Protein 1KGS (pdb70)

CATH classification: 3.40.50.2300 (+1 more: 1.10.10.10)

Foldseek 3Di:
DAEEEEEAQPVVVQVVLQVVVVVVHHYDYHNAVVVCCLLPDDHQEYEAECGPPAGPVRSVVVVVNVNPRAYEEYQDAQVVCVVVPDHDGPYYDHPPDDSVVVVLQSVLSNLQPDPDDPQWQDAAQKIARNVVLWIDHPSDTQDADNVLSVVVVVQSCAPDFDFLVNVVVVDPVSVVCVVVSLVVNQCRPPVPHPDGQWDDDPPGGIHGHRD

B-factor: mean 17.73, std 8.49, range [5.09, 77.31]

Radius of gyration: 20.73 Å; Cα contacts (8 Å, |Δi|>4): 337; chains: 1; bounding box: 31×47×62 Å

Nearest PDB structures (foldseek):
  1kgs-assembly1_A  TM=1.003E+00  e=5.728E-41  Thermotoga maritima
  8jo2-assembly1_H  TM=5.287E-01  e=1.115E-15  Klebsiella pneumoniae JM45
  1p2f-assembly1_A  TM=4.903E-01  e=5.573E-16  Thermotoga maritima
  2gwr-assembly1_A  TM=4.631E-01  e=9.227E-16  Mycobacterium tuberculosis
  4kfc-assembly1_B  TM=4.910E-01  e=1.222E-14  Escherichia coli K-12

Sequence (211 aa):
NVRVLVVEDERDLADLITEALKKEFTVDVCYDGEEGYALNEPFDVVILDILPVHDGWEILKSRESGVNTPVLLTALSDVEYRVKGLNGADDYLPKPFDLRELIARVRALIRRKSESKSTKLVCGDLILDTATKKAYRGSKEIDLTKKEYQILEYLVNKNRVVTKEELQEHLWVFSDVLRSHIKNLRKKVDKGFKKKIIHTVRGIGYVARDE

Secondary structure (DSSP, 8-state):
--EEEEE-SSHHHHHHHHHHHHH--EEEEESSTTT----SS--SEEEE----SS-HHHHHH--TTS----B--BSS-HHHHHHHT----S---BSS--HHHHHHHHHHHHHHH--S-SSEEEETTEEEETTTTEEEETTEEE---HHHHHHHHHH--TTS-EEHHHHHHH---HHHHHHHHHHHHHHHHHTT-SS--EEEETTTEEEE---

Structure (mmCIF, N/CA/C/O backbone):
data_1KGS
#
_entry.id   1KGS
#
_cell.length_a   34.570
_cell.length_b   71.267
_cell.length_c   54.605
_cell.angle_alpha   90.00
_cell.angle_beta   106.56
_cell.angle_gamma   90.00
#
_symmetry.space_group_name_H-M   'P 1 21 1'
#
loop_
_entity.id
_entity.type
_entity.pdbx_description
1 polymer 'DNA BINDING RESPONSE REGULATOR D'
2 non-polymer 'THIOCYANATE ION'
3 water water
#
loop_
_atom_site.group_PDB
_atom_site.id
_atom_site.type_symbol
_atom_site.label_atom_id
_atom_site.label_alt_id
_atom_site.label_comp_id
_atom_site.label_asym_id
_atom_site.label_entity_id
_atom_site.label_seq_id
_atom_site.pdbx_PDB_ins_code
_atom_site.Cartn_x
_atom_site.Cartn_y
_atom_site.Cartn_z
_atom_site.occupancy
_atom_site.B_iso_or_equiv
_atom_site.auth_seq_id
_atom_site.auth_comp_id
_atom_site.auth_asym_id
_atom_site.auth_atom_id
_atom_site.pdbx_PDB_model_num
ATOM 1 N N . ASN A 1 2 ? 27.941 46.537 46.281 1.00 23.15 2 ASN A N 1
ATOM 2 C CA . ASN A 1 2 ? 26.595 46.067 46.699 1.00 21.56 2 ASN A CA 1
ATOM 3 C C . ASN A 1 2 ? 26.551 44.555 46.772 1.00 21.11 2 ASN A C 1
ATOM 4 O O . ASN A 1 2 ? 27.356 43.879 46.100 1.00 23.97 2 ASN A O 1
ATOM 9 N N . VAL A 1 3 ? 25.651 44.023 47.603 1.00 17.99 3 VAL A N 1
ATOM 10 C CA . VAL A 1 3 ? 25.400 42.575 47.711 1.00 15.18 3 VAL A CA 1
ATOM 11 C C . VAL A 1 3 ? 24.929 41.936 46.412 1.00 12.50 3 VAL A C 1
ATOM 12 O O . VAL A 1 3 ? 23.899 42.305 45.842 1.00 13.31 3 VAL A O 1
ATOM 16 N N . ARG A 1 4 ? 25.718 40.975 45.954 1.00 10.07 4 ARG A N 1
ATOM 17 C CA . ARG A 1 4 ? 25.514 40.334 44.661 1.00 10.20 4 ARG A CA 1
ATOM 18 C C . ARG A 1 4 ? 25.062 38.913 44.810 1.00 8.97 4 ARG A C 1
ATOM 19 O O . ARG A 1 4 ? 25.667 38.135 45.557 1.00 9.42 4 ARG A O 1
ATOM 27 N N . VAL A 1 5 ? 24.053 38.557 44.029 1.00 7.45 5 VAL A N 1
ATOM 28 C CA . VAL A 1 5 ? 23.517 37.213 44.036 1.00 7.19 5 VAL A CA 1
ATOM 29 C C . VAL A 1 5 ? 23.551 36.645 42.639 1.00 7.73 5 VAL A C 1
ATOM 30 O O . VAL A 1 5 ? 23.259 37.344 41.670 1.00 8.65 5 VAL A O 1
ATOM 34 N N . LEU A 1 6 ? 23.927 35.379 42.524 1.00 6.78 6 LEU A N 1
ATOM 35 C CA . LEU A 1 6 ? 23.809 34.628 41.294 1.00 8.13 6 LEU A CA 1
ATOM 36 C C . LEU A 1 6 ? 22.646 33.663 41.419 1.00 7.87 6 LEU A C 1
ATOM 37 O O . LEU A 1 6 ? 22.544 32.970 42.403 1.00 8.26 6 LEU A O 1
ATOM 42 N N . VAL A 1 7 ? 21.743 33.650 40.442 1.00 8.18 7 VAL A N 1
ATOM 43 C CA . VAL A 1 7 ? 20.635 32.712 40.372 1.00 7.54 7 VAL A CA 1
ATOM 44 C C . VAL A 1 7 ? 20.844 31.825 39.158 1.00 7.75 7 VAL A C 1
ATOM 45 O O . VAL A 1 7 ? 20.995 32.321 38.067 1.00 8.34 7 VAL A O 1
ATOM 49 N N . VAL A 1 8 ? 20.898 30.514 39.362 1.00 8.01 8 VAL A N 1
ATOM 50 C CA . VAL A 1 8 ? 21.019 29.567 38.253 1.00 8.64 8 VAL A CA 1
ATOM 51 C C . VAL A 1 8 ? 19.829 28.642 38.324 1.00 10.12 8 VAL A C 1
ATOM 52 O O . VAL A 1 8 ? 19.710 27.829 39.231 1.00 9.14 8 VAL A O 1
ATOM 56 N N . GLU A 1 9 ? 18.927 28.805 37.364 1.00 9.92 9 GLU A N 1
ATOM 57 C CA . GLU A 1 9 ? 17.641 28.094 37.361 1.00 9.91 9 GLU A CA 1
ATOM 58 C C . GLU A 1 9 ? 17.127 28.035 35.919 1.00 11.37 9 GLU A C 1
ATOM 59 O O . GLU A 1 9 ? 17.000 29.076 35.282 1.00 10.96 9 GLU A O 1
ATOM 65 N N . ASP A 1 10 ? 16.804 26.824 35.435 1.00 12.75 10 ASP A N 1
ATOM 66 C CA . ASP A 1 10 ? 16.422 26.676 34.046 1.00 13.03 10 ASP A CA 1
ATOM 67 C C . ASP A 1 10 ? 14.957 26.897 33.773 1.00 12.87 10 ASP A C 1
ATOM 68 O O . ASP A 1 10 ? 14.616 27.112 32.605 1.00 14.18 10 ASP A O 1
ATOM 73 N N . GLU A 1 11 ? 14.114 26.850 34.796 1.00 13.30 11 GLU A N 1
ATOM 74 C CA . GLU A 1 11 ? 12.702 27.177 34.640 1.00 12.56 11 GLU A CA 1
ATOM 75 C C . GLU A 1 11 ? 12.692 28.713 34.640 1.00 12.61 11 GLU A C 1
ATOM 76 O O . GLU A 1 11 ? 12.748 29.322 35.699 1.00 11.58 11 GLU A O 1
ATOM 82 N N . ARG A 1 12 ? 12.629 29.316 33.463 1.00 11.70 12 ARG A N 1
ATOM 83 C CA . ARG A 1 12 ? 12.874 30.749 33.359 1.00 10.95 12 ARG A CA 1
ATOM 84 C C . ARG A 1 12 ? 11.891 31.629 34.090 1.00 10.93 12 ARG A C 1
ATOM 85 O O . ARG A 1 12 ? 12.270 32.676 34.632 1.00 10.04 12 ARG A O 1
ATOM 93 N N . ASP A 1 13 ? 10.633 31.257 34.138 1.00 11.23 13 ASP A N 1
ATOM 94 C CA . ASP A 1 13 ? 9.692 32.086 34.862 1.00 10.60 13 ASP A CA 1
ATOM 95 C C . ASP A 1 13 ? 10.015 32.111 36.387 1.00 10.13 13 ASP A C 1
ATOM 96 O O . ASP A 1 13 ? 9.827 33.117 37.053 1.00 11.56 13 ASP A O 1
ATOM 101 N N . LEU A 1 14 ? 10.480 30.987 36.905 1.00 9.87 14 LEU A N 1
ATOM 102 C CA . LEU A 1 14 ? 10.870 30.909 38.301 1.00 9.97 14 LEU A CA 1
ATOM 103 C C . LEU A 1 14 ? 12.198 31.631 38.515 1.00 9.12 14 LEU A C 1
ATOM 104 O O . LEU A 1 14 ? 12.333 32.382 39.479 1.00 9.23 14 LEU A O 1
ATOM 109 N N . ALA A 1 15 ? 13.139 31.438 37.609 1.00 9.81 15 ALA A N 1
ATOM 110 C CA . ALA A 1 15 ? 14.413 32.123 37.680 1.00 9.17 15 ALA A CA 1
ATOM 111 C C . ALA A 1 15 ? 14.191 33.628 37.740 1.00 9.24 15 ALA A C 1
ATOM 112 O O . ALA A 1 15 ? 14.804 34.360 38.522 1.00 8.70 15 ALA A O 1
ATOM 114 N N . ASP A 1 16 ? 13.313 34.111 36.859 1.00 8.70 16 ASP A N 1
ATOM 115 C CA . ASP A 1 16 ? 13.070 35.519 36.753 1.00 8.38 16 ASP A CA 1
ATOM 116 C C . ASP A 1 16 ? 12.258 36.058 37.942 1.00 8.60 16 ASP A C 1
ATOM 117 O O . ASP A 1 16 ? 12.424 37.210 38.360 1.00 9.21 16 ASP A O 1
ATOM 122 N N . LEU A 1 17 ? 11.345 35.236 38.477 1.00 8.33 17 LEU A N 1
ATOM 123 C CA . LEU A 1 17 ? 10.629 35.607 39.674 1.00 9.36 17 LEU A CA 1
ATOM 124 C C . LEU A 1 17 ? 11.617 35.844 40.827 1.00 8.64 17 LEU A C 1
ATOM 125 O O . LEU A 1 17 ? 11.598 36.871 41.491 1.00 9.61 17 LEU A O 1
ATOM 130 N N . ILE A 1 18 ? 12.509 34.878 41.043 1.00 9.38 18 ILE A N 1
ATOM 131 C CA . ILE A 1 18 ? 13.510 35.042 42.109 1.00 8.99 18 ILE A CA 1
ATOM 132 C C . ILE A 1 18 ? 14.388 36.263 41.876 1.00 8.68 18 ILE A C 1
ATOM 133 O O . ILE A 1 18 ? 14.635 37.070 42.769 1.00 8.77 18 ILE A O 1
ATOM 138 N N . THR A 1 19 ? 14.851 36.410 40.639 1.00 8.62 19 THR A N 1
ATOM 139 C CA . THR A 1 19 ? 15.746 37.490 40.293 1.00 9.13 19 THR A CA 1
ATOM 140 C C . THR A 1 19 ? 15.095 38.835 40.505 1.00 9.81 19 THR A C 1
ATOM 141 O O . THR A 1 19 ? 15.662 39.713 41.148 1.00 9.28 19 THR A O 1
ATOM 145 N N . GLU A 1 20 ? 13.877 39.008 39.983 1.00 9.89 20 GLU A N 1
ATOM 146 C CA . GLU A 1 20 ? 13.196 40.299 40.118 1.00 10.71 20 GLU A CA 1
ATOM 147 C C . GLU A 1 20 ? 12.761 40.579 41.542 1.00 10.04 20 GLU A C 1
ATOM 148 O O . GLU A 1 20 ? 12.833 41.733 41.972 1.00 11.16 20 GLU A O 1
ATOM 154 N N . ALA A 1 21 ? 12.380 39.548 42.290 1.00 9.79 21 ALA A N 1
ATOM 155 C CA . ALA A 1 21 ? 11.999 39.715 43.690 1.00 10.18 21 ALA A CA 1
ATOM 156 C C . ALA A 1 21 ? 13.220 40.230 44.470 1.00 10.30 21 ALA A C 1
ATOM 157 O O . ALA A 1 21 ? 13.110 41.142 45.287 1.00 11.79 21 ALA A O 1
ATOM 159 N N . LEU A 1 22 ? 14.401 39.661 44.202 1.00 9.78 22 LEU A N 1
ATOM 160 C CA . LEU A 1 22 ? 15.593 40.125 44.873 1.00 9.10 22 LEU A CA 1
ATOM 161 C C . LEU A 1 22 ? 15.988 41.548 44.436 1.00 10.06 22 LEU A C 1
ATOM 162 O O . LEU A 1 22 ? 16.389 42.374 45.251 1.00 9.34 22 LEU A O 1
ATOM 167 N N . LYS A 1 23 ? 15.882 41.847 43.140 1.00 9.74 23 LYS A N 1
ATOM 168 C CA . LYS A 1 23 ? 16.170 43.183 42.649 1.00 10.87 23 LYS A CA 1
ATOM 169 C C . LYS A 1 23 ? 15.278 44.235 43.308 1.00 11.45 23 LYS A C 1
ATOM 170 O O . LYS A 1 23 ? 15.751 45.369 43.569 1.00 12.00 23 LYS A O 1
ATOM 176 N N . LYS A 1 24 ? 14.041 43.850 43.624 1.00 11.87 24 LYS A N 1
ATOM 177 C CA . LYS A 1 24 ? 13.107 44.786 44.283 1.00 12.70 24 LYS A CA 1
ATOM 178 C C . LYS A 1 24 ? 13.574 45.170 45.682 1.00 12.62 24 LYS A C 1
ATOM 179 O O . LYS A 1 24 ? 13.231 46.252 46.183 1.00 15.31 24 LYS A O 1
ATOM 185 N N . GLU A 1 25 ? 14.359 44.287 46.294 1.00 12.72 25 GLU A N 1
ATOM 186 C CA . GLU A 1 25 ? 14.968 44.515 47.599 1.00 12.86 25 GLU A CA 1
ATOM 187 C C . GLU A 1 25 ? 16.386 45.131 47.491 1.00 11.21 25 GLU A C 1
ATOM 188 O O . GLU A 1 25 ? 17.085 45.226 48.490 1.00 10.97 25 GLU A O 1
ATOM 202 N N . PHE A 1 27 ? 19.079 44.083 45.887 1.00 9.12 27 PHE A N 1
ATOM 203 C CA . PHE A 1 27 ? 20.210 43.212 45.570 1.00 9.40 27 PHE A CA 1
ATOM 204 C C . PHE A 1 27 ? 20.644 43.425 44.105 1.00 9.41 27 PHE A C 1
ATOM 205 O O . PHE A 1 27 ? 19.805 43.710 43.237 1.00 9.98 27 PHE A O 1
ATOM 213 N N . THR A 1 28 ? 21.913 43.182 43.835 1.00 9.88 28 THR A N 1
ATOM 214 C CA . THR A 1 28 ? 22.410 43.179 42.482 1.00 9.86 28 THR A CA 1
ATOM 215 C C . THR A 1 28 ? 22.391 41.711 42.087 1.00 10.23 28 THR A C 1
ATOM 216 O O . THR A 1 28 ? 23.053 40.911 42.746 1.00 12.39 28 THR A O 1
ATOM 220 N N . VAL A 1 29 ? 21.709 41.359 41.017 1.00 9.35 29 VAL A N 1
ATOM 221 C CA . VAL A 1 29 ? 21.523 39.953 40.688 1.00 8.73 29 VAL A CA 1
ATOM 222 C C . VAL A 1 29 ? 21.894 39.639 39.249 1.00 9.83 29 VAL A C 1
ATOM 223 O O . VAL A 1 29 ? 21.554 40.387 38.330 1.00 11.10 29 VAL A O 1
ATOM 227 N N . ASP A 1 30 ? 22.585 38.517 39.047 1.00 8.94 30 ASP A N 1
ATOM 228 C CA . ASP A 1 30 ? 22.830 37.962 37.722 1.00 9.55 30 ASP A CA 1
ATOM 229 C C . ASP A 1 30 ? 22.068 36.650 37.660 1.00 9.89 30 ASP A C 1
ATOM 230 O O . ASP A 1 30 ? 22.099 35.870 38.608 1.00 9.13 30 ASP A O 1
ATOM 235 N N . VAL A 1 31 ? 21.390 36.398 36.534 1.00 10.28 31 VAL A N 1
ATOM 236 C CA . VAL A 1 31 ? 20.608 35.193 36.356 1.00 10.62 31 VAL A CA 1
ATOM 237 C C . VAL A 1 31 ? 21.126 34.400 35.157 1.00 10.61 31 VAL A C 1
ATOM 238 O O . VAL A 1 31 ? 21.510 34.966 34.129 1.00 11.40 31 VAL A O 1
ATOM 242 N N . CYS A 1 32 ? 21.177 33.085 35.341 1.00 10.81 32 CYS A N 1
ATOM 243 C CA . CYS A 1 32 ? 21.658 32.101 34.338 1.00 11.07 32 CYS A CA 1
ATOM 244 C C . CYS A 1 32 ? 20.558 31.046 34.257 1.00 10.74 32 CYS A C 1
ATOM 245 O O . CYS A 1 32 ? 19.965 30.668 35.259 1.00 9.73 32 CYS A O 1
ATOM 248 N N . TYR A 1 33 ? 20.315 30.547 33.043 1.00 12.31 33 TYR A N 1
ATOM 249 C CA . TYR A 1 33 ? 19.224 29.605 32.832 1.00 12.56 33 TYR A CA 1
ATOM 250 C C . TYR A 1 33 ? 19.714 28.190 32.505 1.00 13.67 33 TYR A C 1
ATOM 251 O O . TYR A 1 33 ? 18.922 27.321 32.147 1.00 13.57 33 TYR A O 1
ATOM 260 N N . ASP A 1 34 ? 21.016 27.961 32.59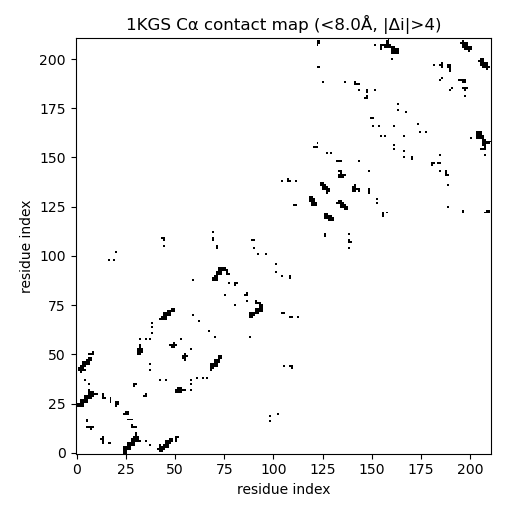8 1.00 13.22 34 ASP A N 1
ATOM 261 C CA . ASP A 1 34 ? 21.578 26.629 32.437 1.00 13.61 34 ASP A CA 1
ATOM 262 C C . ASP A 1 34 ? 22.863 26.519 33.240 1.00 13.52 34 ASP A C 1
ATOM 263 O O . ASP A 1 34 ? 23.404 27.525 33.695 1.00 12.95 34 ASP A O 1
ATOM 268 N N . GLY A 1 35 ? 23.325 25.282 33.429 1.00 13.46 35 GLY A N 1
ATOM 269 C CA . GLY A 1 35 ? 24.533 25.018 34.190 1.00 14.08 35 GLY A CA 1
ATOM 270 C C . GLY A 1 35 ? 25.843 25.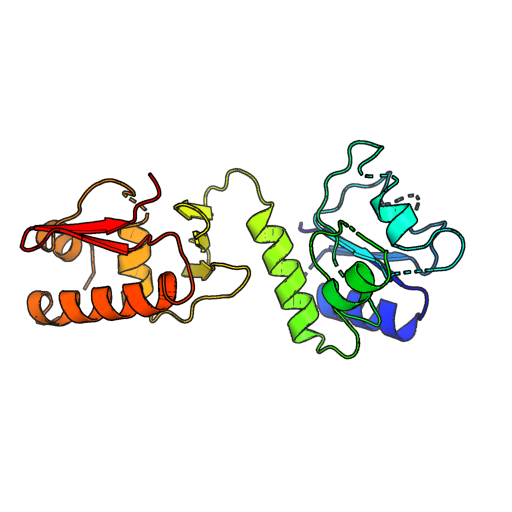302 33.504 1.00 13.87 35 GLY A C 1
ATOM 271 O O . GLY A 1 35 ? 26.880 25.311 34.149 1.00 13.78 35 GLY A O 1
ATOM 272 N N . GLU A 1 36 ? 25.822 25.538 32.199 1.00 14.67 36 GLU A N 1
ATOM 273 C CA . GLU A 1 36 ? 27.022 25.905 31.485 1.00 15.52 36 GLU A CA 1
ATOM 274 C C . GLU A 1 36 ? 27.389 27.349 31.855 1.00 14.69 36 GLU A C 1
ATOM 275 O O . GLU A 1 36 ? 28.473 27.611 32.355 1.00 14.57 36 GLU A O 1
ATOM 281 N N . GLU A 1 37 ? 26.473 28.290 31.603 1.00 14.17 37 GLU A N 1
ATOM 282 C CA . GLU A 1 37 ? 26.720 29.687 31.942 1.00 15.00 37 GLU A CA 1
ATOM 283 C C . GLU A 1 37 ? 26.770 29.758 33.483 1.00 12.89 37 GLU A C 1
ATOM 284 O O . GLU A 1 37 ? 27.550 30.521 34.035 1.00 12.26 37 GLU A O 1
ATOM 294 N N . GLY A 1 38 ? 25.966 28.949 34.174 1.00 12.87 38 GLY A N 1
ATOM 295 C CA . GLY A 1 38 ? 25.938 28.990 35.637 1.00 12.40 38 GLY A CA 1
ATOM 296 C C . GLY A 1 38 ? 27.272 28.620 36.233 1.00 12.27 38 GLY A C 1
ATOM 297 O O . GLY A 1 38 ? 27.794 29.270 37.147 1.00 12.10 38 GLY A O 1
ATOM 308 N N . TYR A 1 40 ? 30.172 28.795 34.708 1.00 11.19 40 TYR A N 1
ATOM 309 C CA . TYR A 1 40 ? 31.139 29.811 34.375 1.00 11.15 40 TYR A CA 1
ATOM 310 C C . TYR A 1 40 ? 31.033 30.982 35.397 1.00 10.86 40 TYR A C 1
ATOM 311 O O . TYR A 1 40 ? 32.020 31.426 35.931 1.00 11.37 40 TYR A O 1
ATOM 328 N N . ALA A 1 42 ? 29.654 31.073 38.388 1.00 10.68 42 ALA A N 1
ATOM 329 C CA . ALA A 1 42 ? 29.897 30.654 39.757 1.00 11.05 42 ALA A CA 1
ATOM 330 C C . ALA A 1 42 ? 31.386 30.529 40.036 1.00 11.44 42 ALA A C 1
ATOM 331 O O . ALA A 1 42 ? 31.826 30.753 41.158 1.00 11.44 42 ALA A O 1
ATOM 333 N N . LEU A 1 43 ? 32.162 30.149 39.030 1.00 12.48 43 LEU A N 1
ATOM 334 C CA . LEU A 1 43 ? 33.615 29.996 39.255 1.00 13.23 43 LEU A CA 1
ATOM 335 C C . LEU A 1 43 ? 34.412 31.241 39.020 1.00 13.39 43 LEU A C 1
ATOM 336 O O . LEU A 1 43 ? 35.451 31.455 39.613 1.00 14.36 43 LEU A O 1
ATOM 341 N N . ASN A 1 44 ? 33.907 32.118 38.159 1.00 12.24 44 ASN A N 1
ATOM 342 C CA . ASN A 1 44 ? 34.713 33.213 37.647 1.00 12.27 44 ASN A CA 1
ATOM 343 C C . ASN A 1 44 ? 34.353 34.633 38.038 1.00 11.88 44 ASN A C 1
ATOM 344 O O . ASN A 1 44 ? 35.139 35.532 37.834 1.00 11.98 44 ASN A O 1
ATOM 349 N N . GLU A 1 45 ? 33.159 34.856 38.586 1.00 10.96 45 GLU A N 1
ATOM 350 C CA . GLU A 1 45 ? 32.715 36.203 38.962 1.00 11.62 45 GLU A CA 1
ATOM 351 C C . GLU A 1 45 ? 32.329 36.222 40.427 1.00 12.00 45 GLU A C 1
ATOM 352 O O . GLU A 1 45 ? 31.717 35.266 40.881 1.00 11.72 45 GLU A O 1
ATOM 358 N N . PRO A 1 46 ? 32.734 37.238 41.191 1.00 11.00 46 PRO A N 1
ATOM 359 C CA . PRO A 1 46 ? 32.429 37.256 42.618 1.00 11.35 46 PRO A CA 1
ATOM 360 C C . PRO A 1 46 ? 30.979 37.542 42.939 1.00 10.04 46 PRO A C 1
ATOM 361 O O . PRO A 1 46 ? 30.342 38.423 42.384 1.00 11.51 46 PRO A O 1
ATOM 365 N N . PHE A 1 47 ? 30.472 36.712 43.853 1.00 9.27 47 PHE A N 1
ATOM 366 C CA . PHE A 1 47 ? 29.117 36.895 44.392 1.00 8.98 47 PHE A CA 1
ATOM 367 C C . PHE A 1 47 ? 29.183 36.801 45.901 1.00 9.01 47 PHE A C 1
ATOM 368 O O . PHE A 1 47 ? 30.141 36.255 46.451 1.00 10.05 47 PHE A O 1
ATOM 376 N N . ASP A 1 48 ? 28.128 37.288 46.552 1.00 8.81 48 ASP A N 1
ATOM 377 C CA . ASP A 1 48 ? 27.958 37.129 47.994 1.00 9.29 48 ASP A CA 1
ATOM 378 C C . ASP A 1 48 ? 27.158 35.898 48.375 1.00 8.89 48 ASP A C 1
ATOM 379 O O . ASP A 1 48 ? 27.354 35.315 49.438 1.00 8.85 48 ASP A O 1
ATOM 384 N N . VAL A 1 49 ? 26.257 35.476 47.487 1.00 7.33 49 VAL A N 1
ATOM 385 C CA . VAL A 1 49 ? 25.473 34.278 47.669 1.00 8.02 49 VAL A CA 1
ATOM 386 C C . VAL A 1 49 ? 25.142 33.749 46.276 1.00 7.71 49 VAL A C 1
ATOM 387 O O . VAL A 1 49 ? 24.926 34.495 45.336 1.00 7.10 49 VAL A O 1
ATOM 394 N N . VAL A 1 50 ? 25.090 32.430 46.156 1.00 7.40 50 VAL A N 1
ATOM 395 C CA . VAL A 1 50 ? 24.729 31.756 44.921 1.00 8.38 50 VAL A CA 1
ATOM 396 C C . VAL A 1 50 ? 23.524 30.862 45.193 1.00 7.42 50 VAL A C 1
ATOM 397 O O . VAL A 1 50 ? 23.521 30.102 46.159 1.00 8.86 50 VAL A O 1
ATOM 401 N N . ILE A 1 51 ? 22.498 30.951 44.353 1.00 6.93 51 ILE A N 1
ATOM 402 C CA . ILE A 1 51 ? 21.318 30.139 44.420 1.00 7.44 51 ILE A CA 1
ATOM 403 C C . ILE A 1 51 ? 21.293 29.235 43.209 1.00 7.11 51 ILE A C 1
ATOM 404 O O . ILE A 1 51 ? 21.348 29.689 42.075 1.00 8.22 51 ILE A O 1
ATOM 409 N N . LEU A 1 52 ? 21.259 27.918 43.489 1.00 7.46 52 LEU A N 1
ATOM 410 C CA . LEU A 1 52 ? 21.323 26.909 42.442 1.00 8.47 52 LEU A CA 1
ATOM 411 C C . LEU A 1 52 ? 20.152 25.965 42.560 1.00 9.33 52 LEU A C 1
ATOM 412 O O . LEU A 1 52 ? 19.792 25.593 43.645 1.00 9.81 52 LEU A O 1
ATOM 417 N N . ASP A 1 53 ? 19.577 25.564 41.438 1.00 10.80 53 ASP A N 1
ATOM 418 C CA . ASP A 1 53 ? 18.664 24.419 41.436 1.00 10.94 53 ASP A CA 1
ATOM 419 C C . ASP A 1 53 ? 19.473 23.130 41.428 1.00 10.80 53 ASP A C 1
ATOM 420 O O . ASP A 1 53 ? 20.475 23.018 40.724 1.00 10.75 53 ASP A O 1
ATOM 425 N N . ILE A 1 54 ? 19.038 22.140 42.215 1.00 10.56 54 ILE A N 1
ATOM 426 C CA . ILE A 1 54 ? 19.643 20.825 42.178 1.00 11.23 54 ILE A CA 1
ATOM 427 C C . ILE A 1 54 ? 19.660 20.239 40.762 1.00 11.95 54 ILE A C 1
ATOM 428 O O . ILE A 1 54 ? 20.644 19.605 40.369 1.00 13.63 54 ILE A O 1
ATOM 441 N N . LEU A 1 56 ? 19.830 21.078 36.792 1.00 13.32 56 LEU A N 1
ATOM 442 C CA . LEU A 1 56 ? 20.159 22.044 35.758 1.00 13.23 56 LEU A CA 1
ATOM 443 C C . LEU A 1 56 ? 20.765 21.298 34.590 1.00 14.45 56 LEU A C 1
ATOM 444 O O . LEU A 1 56 ? 21.431 20.300 34.788 1.00 15.02 56 LEU A O 1
ATOM 449 N N . PRO A 1 57 ? 20.567 21.821 33.386 1.00 14.73 57 PRO A N 1
ATOM 450 C CA . PRO A 1 57 ? 21.201 21.237 32.200 1.00 15.11 57 PRO A CA 1
ATOM 451 C C . PRO A 1 57 ? 22.695 21.494 32.205 1.00 15.64 57 PRO A C 1
ATOM 452 O O . PRO A 1 57 ? 23.152 22.535 32.760 1.00 14.41 57 PRO A O 1
ATOM 456 N N . VAL A 1 58 ? 23.431 20.568 31.591 1.00 16.25 58 VAL A N 1
ATOM 457 C CA . VAL A 1 58 ? 24.886 20.620 31.412 1.00 16.70 58 VAL A CA 1
ATOM 458 C C . VAL A 1 58 ? 25.654 20.300 32.701 1.00 16.58 58 VAL A C 1
ATOM 459 O O . VAL A 1 58 ? 26.446 19.342 32.767 1.00 17.79 58 VAL A O 1
ATOM 463 N N . HIS A 1 59 ? 25.464 21.129 33.731 1.00 14.97 59 HIS A N 1
ATOM 464 C CA . HIS A 1 59 ? 26.037 20.880 35.043 1.00 15.15 59 HIS A CA 1
ATOM 465 C C . HIS A 1 59 ? 24.957 21.120 36.087 1.00 14.76 59 HIS A C 1
ATOM 466 O O . HIS A 1 59 ? 24.410 22.226 36.176 1.00 13.51 59 HIS A O 1
ATOM 473 N N . ASP A 1 60 ? 24.665 20.103 36.878 1.00 13.65 60 ASP A N 1
ATOM 474 C CA . ASP A 1 60 ? 23.637 20.253 37.908 1.00 13.90 60 ASP A CA 1
ATOM 475 C C . ASP A 1 60 ? 24.165 21.060 39.092 1.00 12.76 60 ASP A C 1
ATOM 476 O O . ASP A 1 60 ? 25.342 21.428 39.199 1.00 12.52 60 ASP A O 1
ATOM 481 N N . GLY A 1 61 ? 23.252 21.407 39.975 1.00 11.43 61 GLY A N 1
ATOM 482 C CA . GLY A 1 61 ? 23.602 22.245 41.106 1.00 10.79 61 GLY A CA 1
ATOM 483 C C . GLY A 1 61 ? 24.696 21.673 41.966 1.00 10.38 61 GLY A C 1
ATOM 484 O O . GLY A 1 61 ? 25.569 22.402 42.404 1.00 11.26 61 GLY A O 1
ATOM 485 N N . TRP A 1 62 ? 24.646 20.388 42.261 1.00 11.29 62 TRP A N 1
ATOM 486 C CA . TRP A 1 62 ? 25.743 19.781 43.040 1.00 12.15 62 TRP A CA 1
ATOM 487 C C . TRP A 1 62 ? 27.060 19.848 42.326 1.00 12.93 62 TRP A C 1
ATOM 488 O O . TRP A 1 62 ? 28.103 20.074 42.965 1.00 13.23 62 TRP A O 1
ATOM 499 N N . GLU A 1 63 ? 27.071 19.649 41.020 1.00 12.15 63 GLU A N 1
ATOM 500 C CA . GLU A 1 63 ? 28.308 19.743 40.249 1.00 13.43 63 GLU A CA 1
ATOM 501 C C . GLU A 1 63 ? 28.885 21.161 40.352 1.00 12.20 63 GLU A C 1
ATOM 502 O O . GLU A 1 63 ? 30.081 21.355 40.579 1.00 13.30 63 GLU A O 1
ATOM 508 N N . ILE A 1 64 ? 28.012 22.168 40.251 1.00 11.14 64 ILE A N 1
ATOM 509 C CA . ILE A 1 64 ? 28.474 23.534 40.357 1.00 11.09 64 ILE A CA 1
ATOM 510 C C . ILE A 1 64 ? 29.025 23.799 41.741 1.00 10.64 64 ILE A C 1
ATOM 511 O O . ILE A 1 64 ? 30.107 24.371 41.863 1.00 10.64 64 ILE A O 1
ATOM 516 N N . LEU A 1 65 ? 28.294 23.406 42.768 1.00 10.65 65 LEU A N 1
ATOM 517 C CA . LEU A 1 65 ? 28.768 23.576 44.134 1.00 10.52 65 LEU A CA 1
ATOM 518 C C . LEU A 1 65 ? 30.141 22.908 44.367 1.00 11.33 65 LEU A C 1
ATOM 519 O O . LEU A 1 65 ? 31.057 23.545 44.910 1.00 11.33 65 LEU A O 1
ATOM 524 N N . LYS A 1 66 ? 30.260 21.658 43.959 1.00 11.91 66 LYS A N 1
ATOM 525 C CA . LYS A 1 66 ? 31.547 20.979 44.104 1.00 12.59 66 LYS A CA 1
ATOM 526 C C . LYS A 1 66 ? 32.687 21.668 43.375 1.00 12.72 66 LYS A C 1
ATOM 527 O O . LYS A 1 66 ? 33.799 21.809 43.916 1.00 12.76 66 LYS A O 1
ATOM 533 N N . SER A 1 67 ? 32.451 22.109 42.156 1.00 13.11 67 SER A N 1
ATOM 534 C CA . SER A 1 67 ? 33.473 22.820 41.378 1.00 13.43 67 SER A CA 1
ATOM 535 C C . SER A 1 67 ? 33.864 24.125 42.060 1.00 13.45 67 SER A C 1
ATOM 536 O O . SER A 1 67 ? 35.024 24.538 42.072 1.00 14.79 67 SER A O 1
ATOM 547 N N . ARG A 1 69 ? 33.747 24.809 45.330 1.00 12.40 69 ARG A N 1
ATOM 548 C CA . ARG A 1 69 ? 34.557 24.499 46.504 1.00 13.53 69 ARG A CA 1
ATOM 549 C C . ARG A 1 69 ? 35.942 23.983 46.118 1.00 14.69 69 ARG A C 1
ATOM 550 O O . ARG A 1 69 ? 36.930 24.380 46.737 1.00 15.49 69 ARG A O 1
ATOM 558 N N . GLU A 1 70 ? 35.984 23.156 45.078 1.00 15.03 70 GLU A N 1
ATOM 559 C CA . GLU A 1 70 ? 37.259 22.584 44.587 1.00 16.73 70 GLU A CA 1
ATOM 560 C C . GLU A 1 70 ? 38.169 23.689 44.086 1.00 17.20 70 GLU A C 1
ATOM 561 O O . GLU A 1 70 ? 39.405 23.556 44.202 1.00 17.90 70 GLU A O 1
ATOM 567 N N . SER A 1 71 ? 37.617 24.783 43.588 1.00 17.60 71 SER A N 1
ATOM 568 C CA . SER A 1 71 ? 38.343 25.937 43.087 1.00 18.19 71 SER A CA 1
ATOM 569 C C . SER A 1 71 ? 38.622 27.022 44.126 1.00 17.31 71 SER A C 1
ATOM 570 O O . SER A 1 71 ? 39.134 28.093 43.751 1.00 21.45 71 SER A O 1
ATOM 573 N N . GLY A 1 72 ? 38.231 26.806 45.375 1.00 15.94 72 GLY A N 1
ATOM 574 C CA . GLY A 1 72 ? 38.473 27.783 46.419 1.00 16.20 72 GLY A CA 1
ATOM 575 C C . GLY A 1 72 ? 37.448 28.898 46.477 1.00 15.74 72 GLY A C 1
ATOM 576 O O . GLY A 1 72 ? 37.704 29.983 47.002 1.00 18.74 72 GLY A O 1
ATOM 577 N N . VAL A 1 73 ? 36.308 28.661 45.855 1.00 13.70 73 VAL A N 1
ATOM 578 C CA . VAL A 1 73 ? 35.212 29.646 45.940 1.00 12.62 73 VAL A CA 1
ATOM 579 C C . VAL A 1 73 ? 34.261 29.148 47.025 1.00 11.84 73 VAL A C 1
ATOM 580 O O . VAL A 1 73 ? 33.560 28.156 46.830 1.00 11.07 73 VAL A O 1
ATOM 584 N N . ASN A 1 74 ? 34.276 29.849 48.152 1.00 11.35 74 ASN A N 1
ATOM 585 C CA . ASN A 1 74 ? 33.562 29.418 49.330 1.00 12.09 74 ASN A CA 1
ATOM 586 C C . ASN A 1 74 ? 32.239 30.130 49.578 1.00 10.54 74 ASN A C 1
ATOM 587 O O . ASN A 1 74 ? 31.616 29.947 50.598 1.00 11.41 74 ASN A O 1
ATOM 592 N N . THR A 1 75 ? 31.814 30.913 48.596 1.00 9.74 75 THR A N 1
ATOM 593 C CA . THR A 1 75 ? 30.548 31.660 48.666 1.00 9.13 75 THR A CA 1
ATOM 594 C C . THR A 1 75 ? 29.427 30.764 49.106 1.00 7.49 75 THR A C 1
ATOM 595 O O . THR A 1 75 ? 29.247 29.677 48.550 1.00 8.57 75 THR A O 1
ATOM 599 N N . PRO A 1 76 ? 28.579 31.239 50.022 1.00 8.02 76 PRO A N 1
ATOM 600 C CA . PRO A 1 76 ? 27.461 30.391 50.433 1.00 7.66 76 PRO A CA 1
ATOM 601 C C . PRO A 1 76 ? 26.481 30.097 49.305 1.00 7.93 76 PRO A C 1
ATOM 602 O O . PRO A 1 76 ? 26.201 30.924 48.475 1.00 8.33 76 PRO A O 1
ATOM 606 N N . VAL A 1 77 ? 26.008 28.868 49.293 1.00 7.61 77 VAL A N 1
ATOM 607 C CA . VAL A 1 77 ? 25.077 28.361 48.315 1.00 7.75 77 VAL A CA 1
ATOM 608 C C . VAL A 1 77 ? 23.771 27.944 48.970 1.00 7.69 77 VAL A C 1
ATOM 609 O O . VAL A 1 77 ? 23.749 27.183 49.933 1.00 7.63 77 VAL A O 1
ATOM 613 N N . LEU A 1 78 ? 22.673 28.469 48.419 1.00 6.91 78 LEU A N 1
ATOM 614 C CA . LEU A 1 78 ? 21.314 28.041 48.720 1.00 6.99 78 LEU A CA 1
ATOM 615 C C . LEU A 1 78 ? 20.908 27.129 47.563 1.00 6.53 78 LEU A C 1
ATOM 616 O O . LEU A 1 78 ? 20.852 27.581 46.405 1.00 8.07 78 LEU A O 1
ATOM 631 N N . LEU A 1 80 ? 18.064 25.044 45.732 1.00 8.18 80 LEU A N 1
ATOM 632 C CA . LEU A 1 80 ? 16.623 24.817 45.537 1.00 9.05 80 LEU A CA 1
ATOM 633 C C . LEU A 1 80 ? 16.433 23.358 45.202 1.00 9.02 80 LEU A C 1
ATOM 634 O O . LEU A 1 80 ? 17.078 22.860 44.282 1.00 10.69 80 LEU A O 1
ATOM 639 N N . THR A 1 81 ? 15.581 22.666 45.954 1.00 8.68 81 THR A N 1
ATOM 640 C CA . THR A 1 81 ? 15.442 21.229 45.772 1.00 9.61 81 THR A CA 1
ATOM 641 C C . THR A 1 81 ? 14.003 20.755 45.707 1.00 10.72 81 THR A C 1
ATOM 642 O O . THR A 1 81 ? 13.071 21.525 45.912 1.00 10.82 81 THR A O 1
ATOM 646 N N . ALA A 1 82 ? 13.849 19.455 45.470 1.00 11.06 82 ALA A N 1
ATOM 647 C CA . ALA A 1 82 ? 12.543 18.832 45.578 1.00 13.26 82 ALA A CA 1
ATOM 648 C C . ALA A 1 82 ? 12.321 18.315 46.991 1.00 14.26 82 ALA A C 1
ATOM 649 O O . ALA A 1 82 ? 11.242 18.446 47.570 1.00 17.11 82 ALA A O 1
ATOM 651 N N . LEU A 1 83 ? 13.351 17.760 47.576 1.00 11.86 83 LEU A N 1
ATOM 652 C CA . LEU A 1 83 ? 13.279 17.131 48.894 1.00 13.06 83 LEU A CA 1
ATOM 653 C C . LEU A 1 83 ? 14.104 17.877 49.933 1.00 12.35 83 LEU A C 1
ATOM 654 O O . LEU A 1 83 ? 14.885 18.760 49.607 1.00 12.14 83 LEU A O 1
ATOM 659 N N . SER A 1 84 ? 13.957 17.497 51.191 1.00 12.64 84 SER A N 1
ATOM 660 C CA . SER A 1 84 ? 14.762 18.043 52.266 1.00 13.54 84 SER A CA 1
ATOM 661 C C . SER A 1 84 ? 16.171 17.439 52.256 1.00 12.95 84 SER A C 1
ATOM 662 O O . SER A 1 84 ? 16.394 16.357 51.650 1.00 12.22 84 SER A O 1
ATOM 665 N N . ASP A 1 85 ? 17.118 18.070 52.931 1.00 13.50 85 ASP A N 1
ATOM 666 C CA . ASP A 1 85 ? 18.480 17.549 53.028 1.00 13.13 85 ASP A CA 1
ATOM 667 C C . ASP A 1 85 ? 18.463 16.138 53.613 1.00 14.03 85 ASP A C 1
ATOM 668 O O . ASP A 1 85 ? 19.143 15.260 53.126 1.00 13.69 85 ASP A O 1
ATOM 673 N N . VAL A 1 86 ? 17.693 15.971 54.677 1.00 12.99 86 VAL A N 1
ATOM 674 C CA . VAL A 1 86 ? 17.552 14.663 55.330 1.00 14.06 86 VAL A CA 1
ATOM 675 C C . VAL A 1 86 ? 17.046 13.627 54.316 1.00 13.13 86 VAL A C 1
ATOM 676 O O . VAL A 1 86 ? 17.607 12.504 54.241 1.00 11.86 86 VAL A O 1
ATOM 680 N N . GLU A 1 87 ? 16.003 13.940 53.551 1.00 12.20 87 GLU A N 1
ATOM 681 C CA . GLU A 1 87 ? 15.478 13.043 52.536 1.00 12.26 87 GLU A CA 1
ATOM 682 C C . GLU A 1 87 ? 16.567 12.635 51.507 1.00 10.96 87 GLU A C 1
ATOM 683 O O . GLU A 1 87 ? 16.669 11.448 51.099 1.00 12.81 87 GLU A O 1
ATOM 689 N N . TYR A 1 88 ? 17.399 13.586 51.062 1.00 9.66 88 TYR A N 1
ATOM 690 C CA . TYR A 1 88 ? 18.491 13.247 50.182 1.00 8.71 88 TYR A CA 1
ATOM 691 C C . TYR A 1 88 ? 19.547 12.384 50.898 1.00 9.52 88 TYR A C 1
ATOM 692 O O . TYR A 1 88 ? 20.066 11.414 50.306 1.00 9.71 88 TYR A O 1
ATOM 701 N N . ARG A 1 89 ? 19.884 12.738 52.120 1.00 9.48 89 ARG A N 1
ATOM 702 C CA . ARG A 1 89 ? 20.937 12.015 52.840 1.00 9.09 89 ARG A CA 1
ATOM 703 C C . ARG A 1 89 ? 20.555 10.546 53.047 1.00 9.93 89 ARG A C 1
ATOM 704 O O . ARG A 1 89 ? 21.382 9.658 52.847 1.00 10.96 89 ARG A O 1
ATOM 712 N N . VAL A 1 90 ? 19.298 10.303 53.405 1.00 10.99 90 VAL A N 1
ATOM 713 C CA . VAL A 1 90 ? 18.838 8.922 53.595 1.00 10.66 90 VAL A CA 1
ATOM 714 C C . VAL A 1 90 ? 18.896 8.153 52.287 1.00 10.85 90 VAL A C 1
ATOM 715 O O . VAL A 1 90 ? 18.994 6.929 52.313 1.00 12.32 90 VAL A O 1
ATOM 722 N N . LYS A 1 91 ? 18.822 8.810 51.145 1.00 10.39 91 LYS A N 1
ATOM 723 C CA . LYS A 1 91 ? 18.945 8.153 49.845 1.00 11.20 91 LYS A CA 1
ATOM 724 C C . LYS A 1 91 ? 20.395 7.924 49.451 1.00 11.83 91 LYS A C 1
ATOM 725 O O . LYS A 1 91 ? 20.639 7.120 48.542 1.00 13.09 91 LYS A O 1
ATOM 731 N N . GLY A 1 92 ? 21.321 8.589 50.113 1.00 10.92 92 GLY A N 1
ATOM 732 C CA . GLY A 1 92 ? 22.737 8.496 49.798 1.00 12.74 92 GLY A CA 1
ATOM 733 C C . GLY A 1 92 ? 23.356 9.702 49.135 1.00 14.76 92 GLY A C 1
ATOM 734 O O . GLY A 1 92 ? 24.519 9.630 48.729 1.00 16.96 92 GLY A O 1
ATOM 735 N N . LEU A 1 93 ? 22.619 10.796 49.035 1.00 13.27 93 LEU A N 1
ATOM 736 C CA . LEU A 1 93 ? 23.148 12.018 48.420 1.00 13.33 93 LEU A CA 1
ATOM 737 C C . LEU A 1 93 ? 23.406 13.077 49.457 1.00 12.91 93 LEU A C 1
ATOM 738 O O . LEU A 1 93 ? 22.451 13.567 50.087 1.00 11.76 93 LEU A O 1
ATOM 743 N N . ASN A 1 94 ? 24.675 13.402 49.687 1.00 13.45 94 ASN A N 1
ATOM 744 C CA . ASN A 1 94 ? 25.114 14.392 50.647 1.00 14.02 94 ASN A CA 1
ATOM 745 C C . ASN A 1 94 ? 25.788 15.546 49.899 1.00 14.64 94 ASN A C 1
ATOM 746 O O . ASN A 1 94 ? 26.984 15.479 49.558 1.00 16.29 94 ASN A O 1
ATOM 759 N N . GLY A 1 96 ? 26.291 18.862 50.764 1.00 12.70 96 GLY A N 1
ATOM 760 C CA . GLY A 1 96 ? 27.075 19.861 51.498 1.00 12.84 96 GLY A CA 1
ATOM 761 C C . GLY A 1 96 ? 26.827 21.323 51.139 1.00 12.73 96 GLY A C 1
ATOM 762 O O . GLY A 1 96 ? 27.708 22.148 51.286 1.00 13.10 96 GLY A O 1
ATOM 763 N N . ALA A 1 97 ? 25.626 21.649 50.675 1.00 10.79 97 ALA A N 1
ATOM 764 C CA . ALA A 1 97 ? 25.296 23.060 50.449 1.00 9.66 97 ALA A CA 1
ATOM 765 C C . ALA A 1 97 ? 25.104 23.762 51.773 1.00 9.87 97 ALA A C 1
ATOM 766 O O . ALA A 1 97 ? 24.846 23.180 52.796 1.00 10.47 97 ALA A O 1
ATOM 768 N N . ASP A 1 98 ? 25.180 25.078 51.770 1.00 8.77 98 ASP A N 1
ATOM 769 C CA . ASP A 1 98 ? 25.034 25.811 53.029 1.00 8.28 98 ASP A CA 1
ATOM 770 C C . ASP A 1 98 ? 23.596 25.842 53.547 1.00 8.73 98 ASP A C 1
ATOM 771 O O . ASP A 1 98 ? 23.337 25.944 54.753 1.00 10.17 98 ASP A O 1
ATOM 776 N N . ASP A 1 99 ? 22.655 25.797 52.620 1.00 8.12 99 ASP A N 1
ATOM 777 C CA . ASP A 1 99 ? 21.251 25.743 52.975 1.00 8.37 99 ASP A CA 1
ATOM 778 C C . ASP A 1 99 ? 20.487 25.143 51.812 1.00 8.55 99 ASP A C 1
ATOM 779 O O . ASP A 1 99 ? 20.956 25.121 50.699 1.00 8.62 99 ASP A O 1
ATOM 784 N N . TYR A 1 100 ? 19.293 24.653 52.113 1.00 10.16 100 TYR A N 1
ATOM 785 C CA . TYR A 1 100 ? 18.425 23.998 51.136 1.00 10.90 100 TYR A CA 1
ATOM 786 C C . TYR A 1 100 ? 17.033 24.588 51.284 1.00 11.90 100 TYR A C 1
ATOM 787 O O . TYR A 1 100 ? 16.569 24.833 52.403 1.00 13.72 100 TYR A O 1
ATOM 796 N N . LEU A 1 101 ? 16.394 24.791 50.164 1.00 10.23 101 LEU A N 1
ATOM 797 C CA . LEU A 1 101 ? 15.011 25.276 50.134 1.00 10.31 101 LEU A CA 1
ATOM 798 C C . LEU A 1 101 ? 14.172 24.355 49.257 1.00 9.02 101 LEU A C 1
ATOM 799 O O . LEU A 1 101 ? 14.191 24.451 48.040 1.00 8.88 101 LEU A O 1
ATOM 804 N N . PRO A 1 102 ? 13.496 23.402 49.882 1.00 9.72 102 PRO A N 1
ATOM 805 C CA . PRO A 1 102 ? 12.646 22.483 49.125 1.00 10.62 102 PRO A CA 1
ATOM 806 C C . PRO A 1 102 ? 11.401 23.180 48.577 1.00 13.81 102 PRO A C 1
ATOM 807 O O . PRO A 1 102 ? 10.882 24.133 49.164 1.00 12.95 102 PRO A O 1
ATOM 811 N N . LYS A 1 103 ? 10.942 22.693 47.446 1.00 17.16 103 LYS A N 1
ATOM 812 C CA . LYS A 1 103 ? 9.758 23.256 46.781 1.00 19.74 103 LYS A CA 1
ATOM 813 C C . LYS A 1 103 ? 8.615 22.527 47.443 1.00 20.66 103 LYS A C 1
ATOM 814 O O . LYS A 1 103 ? 8.728 21.355 47.733 1.00 23.34 103 LYS A O 1
ATOM 820 N N . PRO A 1 104 ? 7.472 23.189 47.701 1.00 20.77 104 PRO A N 1
ATOM 821 C CA . PRO A 1 104 ? 7.244 24.572 47.341 1.00 19.66 104 PRO A CA 1
ATOM 822 C C . PRO A 1 104 ? 7.687 25.553 48.403 1.00 16.68 104 PRO A C 1
ATOM 823 O O . PRO A 1 104 ? 7.718 25.249 49.542 1.00 17.74 104 PRO A O 1
ATOM 827 N N . PHE A 1 105 ? 8.007 26.764 48.025 1.00 21.49 105 PHE A N 1
ATOM 828 C CA . PHE A 1 105 ? 8.411 27.728 49.025 1.00 21.15 105 PHE A CA 1
ATOM 829 C C . PHE A 1 105 ? 7.844 29.062 48.646 1.00 22.27 105 PHE A C 1
ATOM 830 O O . PHE A 1 105 ? 7.326 29.235 47.522 1.00 23.10 105 PHE A O 1
ATOM 838 N N . ASP A 1 106 ? 7.864 29.919 49.651 1.00 23.15 106 ASP A N 1
ATOM 839 C CA . ASP A 1 106 ? 7.434 31.297 49.621 1.00 23.67 106 ASP A CA 1
ATOM 840 C C . ASP A 1 106 ? 8.670 32.070 49.251 1.00 21.57 106 ASP A C 1
ATOM 841 O O . ASP A 1 106 ? 9.754 31.829 49.792 1.00 20.19 106 ASP A O 1
ATOM 846 N N . LEU A 1 107 ? 8.503 33.016 48.366 1.00 20.01 107 LEU A N 1
ATOM 847 C CA . LEU A 1 107 ? 9.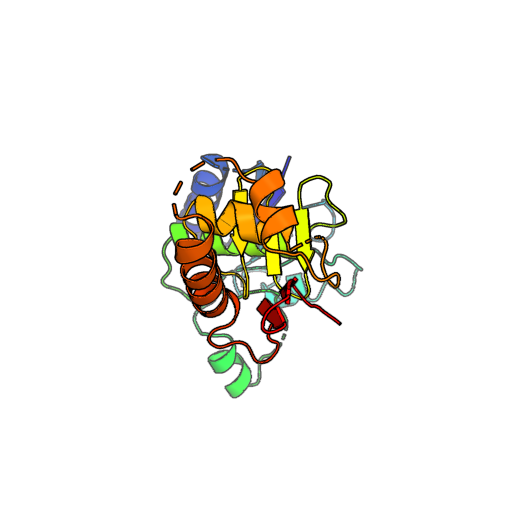614 33.883 48.031 1.00 19.43 107 LEU A CA 1
ATOM 848 C C . LEU A 1 107 ? 10.130 34.582 49.292 1.00 17.91 107 LEU A C 1
ATOM 849 O O . LEU A 1 107 ? 11.314 34.860 49.435 1.00 15.52 107 LEU A O 1
ATOM 854 N N . ARG A 1 108 ? 9.250 34.915 50.231 1.00 15.50 108 ARG A N 1
ATOM 855 C CA . ARG A 1 108 ? 9.635 35.543 51.454 1.00 14.92 108 ARG A CA 1
ATOM 856 C C . ARG A 1 108 ? 10.648 34.616 52.147 1.00 13.17 108 ARG A C 1
ATOM 857 O O . ARG A 1 108 ? 11.629 35.096 52.704 1.00 12.12 108 ARG A O 1
ATOM 865 N N . GLU A 1 109 ? 10.397 33.320 52.129 1.00 12.86 109 GLU A N 1
ATOM 866 C CA . GLU A 1 109 ? 11.323 32.383 52.784 1.00 12.08 109 GLU A CA 1
ATOM 867 C C . GLU A 1 109 ? 12.669 32.359 52.048 1.00 10.61 109 GLU A C 1
ATOM 868 O O . GLU A 1 109 ? 13.727 32.364 52.669 1.00 9.41 109 GLU A O 1
ATOM 874 N N . LEU A 1 110 ? 12.630 32.312 50.737 1.00 10.58 110 LEU A N 1
ATOM 875 C CA . LEU A 1 110 ? 13.866 32.343 49.970 1.00 9.62 110 LEU A CA 1
ATOM 876 C C . LEU A 1 110 ? 14.678 33.581 50.356 1.00 8.91 110 LEU A C 1
ATOM 877 O O . LEU A 1 110 ? 15.909 33.485 50.616 1.00 7.92 110 LEU A O 1
ATOM 882 N N . ILE A 1 111 ? 14.051 34.755 50.367 1.00 9.63 111 ILE A N 1
ATOM 883 C CA . ILE A 1 111 ? 14.778 35.956 50.702 1.00 9.97 111 ILE A CA 1
ATOM 884 C C . ILE A 1 111 ? 15.339 35.923 52.098 1.00 9.24 111 ILE A C 1
ATOM 885 O O . ILE A 1 111 ? 16.467 36.333 52.333 1.00 7.99 111 ILE A O 1
ATOM 890 N N .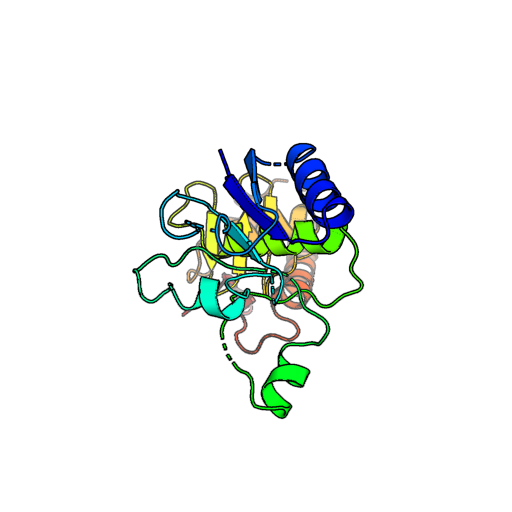 ALA A 1 112 ? 14.560 35.440 53.052 1.00 9.50 112 ALA A N 1
ATOM 891 C CA . ALA A 1 112 ? 15.064 35.273 54.413 1.00 9.43 112 ALA A CA 1
ATOM 892 C C . ALA A 1 112 ? 16.304 34.356 54.473 1.00 9.24 112 ALA A C 1
ATOM 893 O O . ALA A 1 112 ? 17.263 34.635 55.203 1.00 9.39 112 ALA A O 1
ATOM 895 N N . ARG A 1 113 ? 16.257 33.256 53.734 1.00 9.45 113 ARG A N 1
ATOM 896 C CA . ARG A 1 113 ? 17.362 32.297 53.733 1.00 9.73 113 ARG A CA 1
ATOM 897 C C . ARG A 1 113 ? 18.616 32.916 53.114 1.00 8.52 113 ARG A C 1
ATOM 898 O O . ARG A 1 113 ? 19.725 32.689 53.591 1.00 8.87 113 ARG A O 1
ATOM 906 N N . VAL A 1 114 ? 18.440 33.710 52.059 1.00 8.42 114 VAL A N 1
ATOM 907 C CA . VAL A 1 114 ? 19.544 34.438 51.467 1.00 8.89 114 VAL A CA 1
ATOM 908 C C . VAL A 1 114 ? 20.162 35.381 52.453 1.00 9.09 114 VAL A C 1
ATOM 909 O O . VAL A 1 114 ? 21.382 35.429 52.610 1.00 7.74 114 VAL A O 1
ATOM 913 N N . ARG A 1 115 ? 19.314 36.106 53.164 1.00 8.21 115 ARG A N 1
ATOM 914 C CA . ARG A 1 115 ? 19.815 37.074 54.126 1.00 9.25 115 ARG A CA 1
ATOM 915 C C . ARG A 1 115 ? 20.545 36.432 55.272 1.00 9.38 115 ARG A C 1
ATOM 916 O O . ARG A 1 115 ? 21.529 36.958 55.769 1.00 9.43 115 ARG A O 1
ATOM 924 N N . ALA A 1 116 ? 20.081 35.271 55.700 1.00 8.79 116 ALA A N 1
ATOM 925 C CA . ALA A 1 116 ? 20.766 34.557 56.756 1.00 8.88 116 ALA A CA 1
ATOM 926 C C . ALA A 1 116 ? 22.131 34.072 56.297 1.00 8.69 116 ALA A C 1
ATOM 927 O O . ALA A 1 116 ? 23.105 34.158 57.031 1.00 9.64 116 ALA A O 1
ATOM 929 N N . LEU A 1 117 ? 22.217 33.579 55.049 1.00 8.28 117 LEU A N 1
ATOM 930 C CA . LEU A 1 117 ? 23.519 33.139 54.541 1.00 8.73 117 LEU A CA 1
ATOM 931 C C . LEU A 1 117 ? 24.502 34.306 54.511 1.00 9.29 117 LEU A C 1
ATOM 932 O O . LEU A 1 117 ? 25.673 34.143 54.858 1.00 10.62 117 LEU A O 1
ATOM 937 N N . ILE A 1 118 ? 24.034 35.494 54.116 1.00 9.16 118 ILE A N 1
ATOM 938 C CA . ILE A 1 118 ? 24.880 36.683 54.046 1.00 10.08 118 ILE A CA 1
ATOM 939 C C . ILE A 1 118 ? 25.386 37.059 55.422 1.00 11.16 118 ILE A C 1
ATOM 940 O O . ILE A 1 118 ? 26.571 37.278 55.625 1.00 11.64 118 ILE A O 1
ATOM 945 N N . ARG A 1 119 ? 24.491 37.143 56.383 1.00 10.25 119 ARG A N 1
ATOM 946 C CA . ARG A 1 119 ? 24.914 37.602 57.697 1.00 12.45 119 ARG A CA 1
ATOM 947 C C . ARG A 1 119 ? 25.842 36.616 58.365 1.00 12.56 119 ARG A C 1
ATOM 948 O O . ARG A 1 119 ? 26.769 37.004 59.069 1.00 14.18 119 ARG A O 1
ATOM 956 N N . ARG A 1 120 ? 25.607 35.328 58.155 1.00 11.66 120 ARG A N 1
ATOM 957 C CA . ARG A 1 120 ? 26.419 34.311 58.829 1.00 12.63 120 ARG A CA 1
ATOM 958 C C . ARG A 1 120 ? 27.814 34.224 58.232 1.00 14.28 120 ARG A C 1
ATOM 959 O O . ARG A 1 120 ? 28.746 33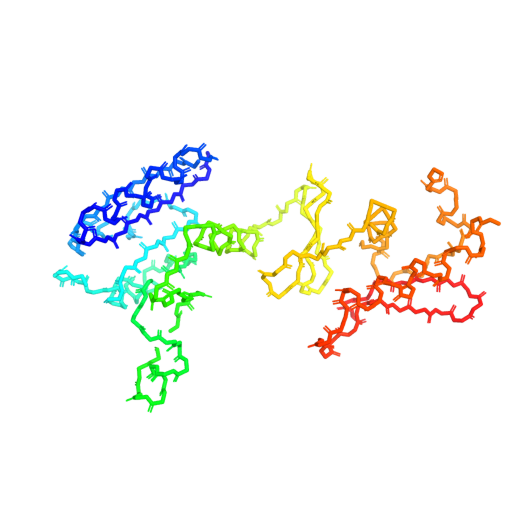.797 58.918 1.00 16.10 120 ARG A O 1
ATOM 967 N N . LYS A 1 121 ? 27.949 34.584 56.965 1.00 15.35 121 LYS A N 1
ATOM 968 C CA . LYS A 1 121 ? 29.238 34.450 56.301 1.00 18.11 121 LYS A CA 1
ATOM 969 C C . LYS A 1 121 ? 29.969 35.755 56.214 1.00 21.10 121 LYS A C 1
ATOM 970 O O . LYS A 1 121 ? 31.117 35.791 55.772 1.00 23.15 121 LYS A O 1
ATOM 976 N N . SER A 1 122 ? 29.362 36.853 56.642 1.00 21.95 122 SER A N 1
ATOM 977 C CA . SER A 1 122 ? 30.045 38.124 56.541 1.00 23.36 122 SER A CA 1
ATOM 978 C C . SER A 1 122 ? 31.220 38.192 57.514 1.00 25.50 122 SER A C 1
ATOM 979 O O . SER A 1 122 ? 31.122 37.753 58.651 1.00 26.22 122 SER A O 1
ATOM 982 N N . GLU A 1 123 ? 32.328 38.750 57.047 1.00 28.44 123 GLU A N 1
ATOM 983 C CA . GLU A 1 123 ? 33.520 38.885 57.882 1.00 29.22 123 GLU A CA 1
ATOM 984 C C . GLU A 1 123 ? 33.339 40.055 58.860 1.00 30.59 123 GLU A C 1
ATOM 985 O O . GLU A 1 123 ? 32.214 40.603 58.978 1.00 32.05 123 GLU A O 1
ATOM 991 N N . SER A 1 124 ? 34.302 40.128 59.639 0.00 35.89 124 SER A N 1
ATOM 992 C CA . SER A 1 124 ? 34.437 41.203 60.606 0.00 37.59 124 SER A CA 1
ATOM 993 C C . SER A 1 124 ? 33.667 42.429 60.212 0.00 38.40 124 SER A C 1
ATOM 994 O O . SER A 1 124 ? 34.010 43.101 59.245 0.00 39.18 124 SER A O 1
ATOM 997 N N . LYS A 1 125 ? 32.626 42.733 60.968 0.00 38.77 125 LYS A N 1
ATOM 998 C CA . LYS A 1 125 ? 31.825 43.878 60.628 0.00 38.95 125 LYS A CA 1
ATOM 999 C C . LYS A 1 125 ? 31.858 44.938 61.703 0.00 38.16 125 LYS A C 1
ATOM 1000 O O . LYS A 1 125 ? 32.016 44.648 62.887 0.00 39.42 125 LYS A O 1
ATOM 1006 N N . SER A 1 126 ? 31.850 46.182 61.297 1.00 31.01 126 SER A N 1
ATOM 1007 C CA . SER A 1 126 ? 31.536 47.303 62.165 1.00 30.70 126 SER A CA 1
ATOM 1008 C C . SER A 1 126 ? 30.123 47.247 62.753 1.00 29.97 126 SER A C 1
ATOM 1009 O O . SER A 1 126 ? 29.913 47.597 63.912 1.00 32.05 126 SER A O 1
ATOM 1012 N N . THR A 1 127 ? 29.164 46.809 61.952 1.00 27.88 127 THR A N 1
ATOM 1013 C CA . THR A 1 127 ? 27.771 46.776 62.375 1.00 26.48 127 THR A CA 1
ATOM 1014 C C . THR A 1 127 ? 27.266 45.365 62.684 1.00 24.50 127 THR A C 1
ATOM 1015 O O . THR A 1 127 ? 26.070 45.130 62.703 1.00 24.76 127 THR A O 1
ATOM 1019 N N . LYS A 1 128 ? 28.181 44.431 62.864 1.00 22.56 128 LYS A N 1
ATOM 1020 C CA . LYS A 1 128 ? 27.867 43.053 63.226 1.00 20.71 128 LYS A CA 1
ATOM 1021 C C . LYS A 1 128 ? 28.542 42.724 64.554 1.00 19.71 128 LYS A C 1
ATOM 1022 O O . LYS A 1 128 ? 29.752 42.926 64.710 1.00 20.74 128 LYS A O 1
ATOM 1028 N N . LEU A 1 129 ? 27.766 42.265 65.529 1.00 17.62 129 LEU A N 1
ATOM 1029 C CA . LEU A 1 129 ? 28.318 41.771 66.808 1.00 16.41 129 LEU A CA 1
ATOM 1030 C C . LEU A 1 129 ? 28.012 40.308 66.885 1.00 15.28 129 LEU A C 1
ATOM 1031 O O . LEU A 1 129 ? 26.955 39.846 66.462 1.00 16.35 129 LEU A O 1
ATOM 1036 N N . VAL A 1 130 ? 28.923 39.550 67.465 1.00 15.88 130 VAL A N 1
ATOM 1037 C CA . VAL A 1 130 ? 28.723 38.131 67.571 1.00 16.30 130 VAL A CA 1
ATOM 1038 C C . VAL A 1 130 ? 29.029 37.676 68.993 1.00 16.02 130 VAL A C 1
ATOM 1039 O O . VAL A 1 130 ? 29.954 38.168 69.625 1.00 17.29 130 VAL A O 1
ATOM 1043 N N . CYS A 1 131 ? 28.226 36.753 69.486 1.00 15.59 131 CYS A N 1
ATOM 1044 C CA . CYS A 1 131 ? 28.498 36.142 70.788 1.00 15.14 131 CYS A CA 1
ATOM 1045 C C . CYS A 1 131 ? 28.151 34.673 70.544 1.00 14.23 131 CYS A C 1
ATOM 1046 O O . CYS A 1 131 ? 26.993 34.291 70.423 1.00 14.08 131 CYS A O 1
ATOM 1049 N N . GLY A 1 132 ? 29.181 33.857 70.411 1.00 15.55 132 GLY A N 1
ATOM 1050 C CA . GLY A 1 132 ? 28.950 32.474 70.059 1.00 15.23 132 GLY A CA 1
ATOM 1051 C C . GLY A 1 132 ? 28.302 32.415 68.666 1.00 15.66 132 GLY A C 1
ATOM 1052 O O . GLY A 1 132 ? 28.804 32.998 67.706 1.00 17.11 132 GLY A O 1
ATOM 1053 N N . ASP A 1 133 ? 27.168 31.770 68.595 1.00 15.67 133 ASP A N 1
ATOM 1054 C CA . ASP A 1 133 ? 26.434 31.636 67.352 1.00 16.62 133 ASP A CA 1
ATOM 1055 C C . ASP A 1 133 ? 25.293 32.663 67.275 1.00 16.18 133 ASP A C 1
ATOM 1056 O O . ASP A 1 133 ? 24.474 32.583 66.355 1.00 16.8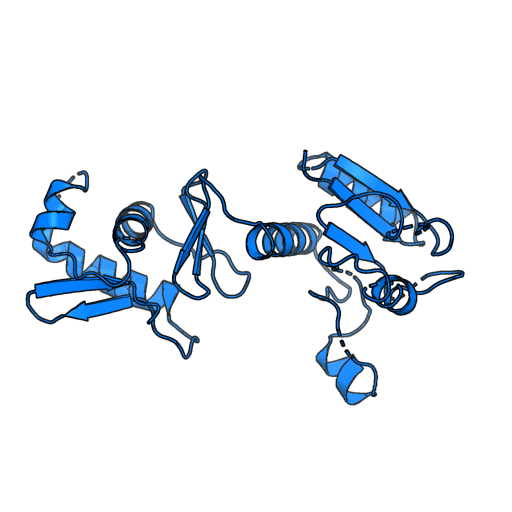3 133 ASP A O 1
ATOM 1061 N N . LEU A 1 134 ? 25.245 33.612 68.211 1.00 14.96 134 LEU A N 1
ATOM 1062 C CA . LEU A 1 134 ? 24.245 34.703 68.166 1.00 13.20 134 LEU A CA 1
ATOM 1063 C C . LEU A 1 134 ? 24.841 35.832 67.378 1.00 12.57 134 LEU A C 1
ATOM 1064 O O . LEU A 1 134 ? 26.000 36.178 67.576 1.00 13.74 134 LEU A O 1
ATOM 1069 N N . ILE A 1 135 ? 24.051 36.403 66.451 1.00 11.26 135 ILE A N 1
ATOM 1070 C CA . ILE A 1 135 ? 24.455 37.545 65.650 1.00 11.60 135 ILE A CA 1
ATOM 1071 C C . ILE A 1 135 ? 23.534 38.722 65.917 1.00 10.96 135 ILE A C 1
ATOM 1072 O O . ILE A 1 135 ? 22.331 38.566 65.889 1.00 11.02 135 ILE A O 1
ATOM 1077 N N . LEU A 1 136 ? 24.116 39.882 66.193 1.00 11.52 136 LEU A N 1
ATOM 1078 C CA . LEU A 1 136 ? 23.380 41.113 66.269 1.00 11.70 136 LEU A CA 1
ATOM 1079 C C . LEU A 1 136 ? 23.786 41.997 65.077 1.00 11.75 136 LEU A C 1
ATOM 1080 O O . LEU A 1 136 ? 24.960 42.288 64.859 1.00 11.28 136 LEU A O 1
ATOM 1085 N N . ASP A 1 137 ? 22.775 42.469 64.360 1.00 11.21 137 ASP A N 1
ATOM 1086 C CA . ASP A 1 137 ? 22.963 43.469 63.327 1.00 11.14 137 ASP A CA 1
ATOM 1087 C C . ASP A 1 137 ? 22.708 44.796 64.002 1.00 11.32 137 ASP A C 1
ATOM 1088 O O . ASP A 1 137 ? 21.551 45.164 64.228 1.00 11.85 137 ASP A O 1
ATOM 1093 N N . THR A 1 138 ? 23.771 45.463 64.398 1.00 12.35 138 THR A N 1
ATOM 1094 C CA . THR A 1 138 ? 23.624 46.690 65.157 1.00 12.13 138 THR A CA 1
ATOM 1095 C C . THR A 1 138 ? 23.194 47.834 64.266 1.00 14.11 138 THR A C 1
ATOM 1096 O O . THR A 1 138 ? 22.791 48.867 64.776 1.00 15.57 138 THR A O 1
ATOM 1100 N N . ALA A 1 139 ? 23.250 47.637 62.956 1.00 13.82 139 ALA A N 1
ATOM 1101 C CA . ALA A 1 139 ? 22.805 48.689 62.039 1.00 14.25 139 ALA A CA 1
ATOM 1102 C C . ALA A 1 139 ? 21.280 48.763 61.982 1.00 13.04 139 ALA A C 1
ATOM 1103 O O . ALA A 1 139 ? 20.727 49.858 61.786 1.00 14.40 139 ALA A O 1
ATOM 1105 N N . THR A 1 140 ? 20.597 47.634 62.122 1.00 12.22 140 THR A N 1
ATOM 1106 C CA . THR A 1 140 ? 19.153 47.567 62.119 1.00 12.62 140 THR A CA 1
ATOM 1107 C C . THR A 1 140 ? 18.521 47.219 63.496 1.00 12.24 140 THR A C 1
ATOM 1108 O O . THR A 1 140 ? 17.294 47.127 63.618 1.00 12.44 140 THR A O 1
ATOM 1112 N N . LYS A 1 141 ? 19.372 47.012 64.494 1.00 12.51 141 LYS A N 1
ATOM 1113 C CA . LYS A 1 141 ? 18.939 46.582 65.838 1.00 13.01 141 LYS A CA 1
ATOM 1114 C C . LYS A 1 141 ? 18.091 45.308 65.805 1.00 11.85 141 LYS A C 1
ATOM 1115 O O . LYS A 1 141 ? 16.989 45.227 66.364 1.00 12.66 141 LYS A O 1
ATOM 1121 N N . LYS A 1 142 ? 18.639 44.268 65.181 1.00 11.93 142 LYS A N 1
ATOM 1122 C CA . LYS A 1 142 ? 18.000 42.975 65.075 1.00 11.80 142 LYS A CA 1
ATOM 1123 C C . LYS A 1 142 ? 18.982 41.914 65.547 1.00 11.55 142 LYS A C 1
ATOM 1124 O O . LYS A 1 142 ? 20.185 42.071 65.431 1.00 12.91 142 LYS A O 1
ATOM 1130 N N . ALA A 1 143 ? 18.434 40.821 66.050 1.00 12.05 143 ALA A N 1
ATOM 1131 C CA . ALA A 1 143 ? 19.213 39.721 66.581 1.00 10.92 143 ALA A CA 1
ATOM 1132 C C . ALA A 1 143 ? 18.772 38.431 65.933 1.00 11.49 143 ALA A C 1
ATOM 1133 O O . ALA A 1 143 ? 17.608 38.237 65.662 1.00 12.16 143 ALA A O 1
ATOM 1135 N N . TYR A 1 144 ? 19.734 37.540 65.712 1.00 12.01 144 TYR A N 1
ATOM 1136 C CA . TYR A 1 144 ? 19.517 36.282 65.021 1.00 11.88 144 TYR A CA 1
ATOM 1137 C C . TYR A 1 144 ? 20.302 35.161 65.686 1.00 12.18 144 TYR A C 1
ATOM 1138 O O . TYR A 1 144 ? 21.445 35.331 66.132 1.00 12.20 144 TYR A O 1
ATOM 1147 N N . ARG A 1 145 ? 19.739 33.959 65.633 1.00 11.73 145 ARG A N 1
ATOM 1148 C CA . ARG A 1 145 ? 20.450 32.767 66.069 1.00 13.23 145 ARG A CA 1
ATOM 1149 C C . ARG A 1 145 ? 19.816 31.566 65.362 1.00 13.42 145 ARG A C 1
ATOM 1150 O O . ARG A 1 145 ? 18.602 31.514 65.198 1.00 13.72 145 ARG A O 1
ATOM 1158 N N . GLY A 1 146 ? 20.639 30.628 64.923 1.00 14.36 146 GLY A N 1
ATOM 1159 C CA . GLY A 1 146 ? 20.088 29.456 64.238 1.00 15.35 146 GLY A CA 1
ATOM 1160 C C . GLY A 1 146 ? 19.418 29.799 62.928 1.00 15.73 146 GLY A C 1
ATOM 1161 O O . GLY A 1 146 ? 18.450 29.147 62.538 1.00 16.84 146 GLY A O 1
ATOM 1162 N N . SER A 1 147 ? 19.933 30.838 62.268 1.00 15.11 147 SER A N 1
ATOM 1163 C CA . SER A 1 147 ? 19.422 31.350 60.979 1.00 15.58 147 SER A CA 1
ATOM 1164 C C . SER A 1 147 ? 18.003 31.926 61.076 1.00 16.28 147 SER A C 1
ATOM 1165 O O . SER A 1 147 ? 17.322 32.081 60.056 1.00 17.55 147 SER A O 1
ATOM 1168 N N . LYS A 1 148 ? 17.560 32.265 62.288 1.00 15.30 148 LYS A N 1
ATOM 1169 C CA . LYS A 1 148 ? 16.236 32.801 62.540 1.00 16.21 148 LYS A CA 1
ATOM 1170 C C . LYS A 1 148 ? 16.334 34.107 63.321 1.00 15.97 148 LYS A C 1
ATOM 1171 O O . LYS A 1 148 ? 17.146 34.220 64.247 1.00 15.24 148 LYS A O 1
ATOM 1177 N N . GLU A 1 149 ? 15.508 35.073 62.956 1.00 14.96 149 GLU A N 1
ATOM 1178 C CA . GLU A 1 149 ? 15.405 36.338 63.657 1.00 15.55 149 GLU A CA 1
ATOM 1179 C C . GLU A 1 149 ? 14.762 36.073 64.996 1.00 15.70 149 GLU A C 1
ATOM 1180 O O . GLU A 1 149 ? 13.797 35.321 65.093 1.00 17.66 149 GLU A O 1
ATOM 1186 N N . ILE A 1 150 ? 15.297 36.704 66.025 1.00 14.76 150 ILE A N 1
ATOM 1187 C CA . ILE A 1 150 ? 14.756 36.598 67.353 1.00 14.93 150 ILE A CA 1
ATOM 1188 C C . ILE A 1 150 ? 13.830 37.787 67.552 1.00 14.83 150 ILE A C 1
ATOM 1189 O O . ILE A 1 150 ? 14.179 38.953 67.345 1.00 14.70 150 ILE A O 1
ATOM 1194 N N . ASP A 1 151 ? 12.617 37.472 67.973 1.00 16.95 151 ASP A N 1
ATOM 1195 C CA . ASP A 1 151 ? 11.599 38.490 68.089 1.00 18.31 151 ASP A CA 1
ATOM 1196 C C . ASP A 1 151 ? 11.681 39.249 69.415 1.00 18.25 151 ASP A C 1
ATOM 1197 O O . ASP A 1 151 ? 10.875 39.087 70.299 1.00 18.49 151 ASP A O 1
ATOM 1202 N N . LEU A 1 152 ? 12.660 40.116 69.488 1.00 17.38 152 LEU A N 1
ATOM 1203 C CA . LEU A 1 152 ? 12.934 40.897 70.681 1.00 17.09 152 LEU A CA 1
ATOM 1204 C C . LEU A 1 152 ? 12.147 42.179 70.692 1.00 17.29 152 LEU A C 1
ATOM 1205 O O . LEU A 1 152 ? 11.901 42.767 69.645 1.00 18.93 152 LEU A O 1
ATOM 1210 N N . THR A 1 153 ? 11.744 42.620 71.872 1.00 17.36 153 THR A N 1
ATOM 1211 C CA . THR A 1 153 ? 11.205 43.954 71.985 1.00 16.55 153 THR A CA 1
ATOM 1212 C C . THR A 1 153 ? 12.340 44.921 71.913 1.00 16.71 153 THR A C 1
ATOM 1213 O O . THR A 1 153 ? 13.525 44.558 71.999 1.00 16.58 153 THR A O 1
ATOM 1217 N N . LYS A 1 154 ? 12.036 46.190 71.770 1.00 16.97 154 LYS A N 1
ATOM 1218 C CA . LYS A 1 154 ? 13.091 47.176 71.644 1.00 17.12 154 LYS A CA 1
ATOM 1219 C C . LYS A 1 154 ? 13.991 47.222 72.896 1.00 16.80 154 LYS A C 1
ATOM 1220 O O . LYS A 1 154 ? 15.218 47.319 72.789 1.00 16.60 154 LYS A O 1
ATOM 1226 N N . LYS A 1 155 ? 13.370 47.128 74.071 1.00 16.41 155 LYS A N 1
ATOM 1227 C CA . LYS A 1 155 ? 14.090 47.171 75.337 1.00 17.07 155 LYS A CA 1
ATOM 1228 C C . LYS A 1 155 ? 14.973 45.939 75.474 1.00 15.34 155 LYS A C 1
ATOM 1229 O O . LYS A 1 155 ? 16.129 46.040 75.921 1.00 15.54 155 LYS A O 1
ATOM 1235 N N . GLU A 1 156 ? 14.438 44.791 75.091 1.00 15.67 156 GLU A N 1
ATOM 1236 C CA . GLU A 1 156 ? 15.171 43.541 75.149 1.00 13.76 156 GLU A CA 1
ATOM 1237 C C . GLU A 1 156 ? 16.426 43.657 74.267 1.00 14.82 156 GLU A C 1
ATOM 1238 O O . GLU A 1 156 ? 17.507 43.266 74.671 1.00 13.76 156 GLU A O 1
ATOM 1244 N N . TYR A 1 157 ? 16.264 44.171 73.065 1.00 13.92 157 TYR A N 1
ATOM 1245 C CA . TYR A 1 157 ? 17.416 44.351 72.198 1.00 13.46 157 TYR A CA 1
ATOM 1246 C C . TYR A 1 157 ? 18.481 45.280 72.811 1.00 12.65 157 TYR A C 1
ATOM 1247 O O . TYR A 1 157 ? 19.684 44.968 72.739 1.00 11.80 157 TYR A O 1
ATOM 1256 N N . GLN A 1 158 ? 18.090 46.427 73.382 1.00 12.96 158 GLN A N 1
ATOM 1257 C CA . GLN A 1 158 ? 19.062 47.374 73.957 1.00 13.43 158 GLN A CA 1
ATOM 1258 C C . GLN A 1 158 ? 19.880 46.678 75.057 1.00 12.88 158 GLN A C 1
ATOM 1259 O O . GLN A 1 158 ? 21.099 46.839 75.141 1.00 13.18 158 GLN A O 1
ATOM 1265 N N . ILE A 1 159 ? 19.178 45.885 75.862 1.00 12.46 159 ILE A N 1
ATOM 1266 C CA . ILE A 1 159 ? 19.871 45.167 76.926 1.00 12.24 159 ILE A CA 1
ATOM 1267 C C . ILE A 1 159 ? 20.815 44.101 76.349 1.00 11.39 159 ILE A C 1
ATOM 1268 O O . ILE A 1 159 ? 21.975 44.006 76.744 1.00 11.84 159 ILE A O 1
ATOM 1273 N N . LEU A 1 160 ? 20.324 43.344 75.382 1.00 10.61 160 LEU A N 1
ATOM 1274 C CA . LEU A 1 160 ? 21.114 42.311 74.749 1.00 11.01 160 LEU A CA 1
ATOM 1275 C C . LEU A 1 160 ? 22.363 42.872 74.074 1.00 10.77 160 LEU A C 1
ATOM 1276 O O . LEU A 1 160 ? 23.439 42.326 74.213 1.00 10.73 160 LEU A O 1
ATOM 1281 N N . GLU A 1 161 ? 22.209 43.980 73.347 1.00 10.53 161 GLU A N 1
ATOM 1282 C CA . GLU A 1 161 ? 23.344 44.588 72.687 1.00 12.13 161 GLU A CA 1
ATOM 1283 C C . GLU A 1 161 ? 24.407 45.005 73.686 1.00 11.48 161 GLU A C 1
ATOM 1284 O O . GLU A 1 161 ? 25.590 44.796 73.460 1.00 11.54 161 GLU A O 1
ATOM 1290 N N . TYR A 1 162 ? 23.972 45.583 74.802 1.00 12.05 162 TYR A N 1
ATOM 1291 C CA . TYR A 1 162 ? 24.940 46.008 75.794 1.00 12.26 162 TYR A CA 1
ATOM 1292 C C . TYR A 1 162 ? 25.707 44.815 76.369 1.00 12.13 162 TYR A C 1
ATOM 1293 O O . TYR A 1 162 ? 26.929 44.831 76.496 1.00 12.94 162 TYR A O 1
ATOM 1302 N N . LEU A 1 163 ? 24.985 43.759 76.700 1.00 11.55 163 LEU A N 1
ATOM 1303 C CA . LEU A 1 163 ? 25.619 42.533 77.216 1.00 11.33 163 LEU A CA 1
ATOM 1304 C C . LEU A 1 163 ? 26.592 41.917 76.209 1.00 11.52 163 LEU A C 1
ATOM 1305 O O . LEU A 1 163 ? 27.688 41.508 76.565 1.00 11.72 163 LEU A O 1
ATOM 1310 N N . VAL A 1 164 ? 26.193 41.896 74.939 1.00 11.14 164 VAL A N 1
ATOM 1311 C CA . VAL A 1 164 ? 27.020 41.319 73.888 1.00 12.68 164 VAL A CA 1
ATOM 1312 C C . VAL A 1 164 ? 28.259 42.190 73.586 1.00 13.41 164 VAL A C 1
ATOM 1313 O O . VAL A 1 164 ? 29.368 41.680 73.436 1.00 13.73 164 VAL A O 1
ATOM 1329 N N . ASN A 1 166 ? 29.723 43.748 75.682 1.00 14.52 166 ASN A N 1
ATOM 1330 C CA . ASN A 1 166 ? 30.546 43.476 76.862 1.00 15.25 166 ASN A CA 1
ATOM 1331 C C . ASN A 1 166 ? 30.560 41.989 77.222 1.00 14.34 166 ASN A C 1
ATOM 1332 O O . ASN A 1 166 ? 30.596 41.578 78.394 1.00 14.07 166 ASN A O 1
ATOM 1337 N N . LYS A 1 167 ? 30.576 41.161 76.189 1.00 14.26 167 LYS A N 1
ATOM 1338 C CA . LYS A 1 167 ? 30.430 39.722 76.406 1.00 14.62 167 LYS A CA 1
ATOM 1339 C C . LYS A 1 167 ? 31.536 39.165 77.282 1.00 14.57 167 LYS A C 1
ATOM 1340 O O . LYS A 1 167 ? 32.671 39.654 77.264 1.00 16.08 167 LYS A O 1
ATOM 1346 N N . ASN A 1 168 ? 31.164 38.180 78.083 1.00 14.47 168 ASN A N 1
ATOM 1347 C CA . ASN A 1 168 ? 32.070 37.530 79.017 1.00 15.29 168 ASN A CA 1
ATOM 1348 C C . ASN A 1 168 ? 32.456 38.375 80.225 1.00 15.93 168 ASN A C 1
ATOM 1349 O O . ASN A 1 168 ? 33.270 37.923 81.037 1.00 18.37 168 ASN A O 1
ATOM 1354 N N . ARG A 1 169 ? 31.894 39.561 80.358 1.00 15.83 169 ARG A N 1
ATOM 1355 C CA . ARG A 1 169 ? 32.074 40.398 81.530 1.00 16.11 169 ARG A CA 1
ATOM 1356 C C . ARG A 1 169 ? 30.718 40.609 82.198 1.00 16.27 169 ARG A C 1
ATOM 1357 O O . ARG A 1 169 ? 29.711 40.942 81.563 1.00 14.10 169 ARG A O 1
ATOM 1365 N N . VAL A 1 170 ? 30.669 40.408 83.513 1.00 16.20 170 VAL A N 1
ATOM 1366 C CA . VAL A 1 170 ? 29.456 40.603 84.242 1.00 16.28 170 VAL A CA 1
ATOM 1367 C C . VAL A 1 170 ? 29.139 42.084 84.258 1.00 15.92 170 VAL A C 1
ATOM 1368 O O . VAL A 1 170 ? 30.004 42.918 84.566 1.00 17.51 170 VAL A O 1
ATOM 1372 N N . VAL A 1 171 ? 27.892 42.407 83.924 1.00 14.70 171 VAL A N 1
ATOM 1373 C CA . VAL A 1 171 ? 27.412 43.769 83.960 1.00 15.02 171 VAL A CA 1
ATOM 1374 C C . VAL A 1 171 ? 26.351 43.918 85.061 1.00 16.76 171 VAL A C 1
ATOM 1375 O O . VAL A 1 171 ? 25.379 43.186 85.106 1.00 15.32 171 VAL A O 1
ATOM 1379 N N . THR A 1 172 ? 26.511 44.890 85.965 1.00 19.61 172 THR A N 1
ATOM 1380 C CA . THR A 1 172 ? 25.524 45.085 87.042 1.00 21.01 172 THR A CA 1
ATOM 1381 C C . THR A 1 172 ? 24.270 45.817 86.611 1.00 22.82 172 THR A C 1
ATOM 1382 O O . THR A 1 172 ? 24.253 46.477 85.579 1.00 21.61 172 THR A O 1
ATOM 1386 N N . LYS A 1 173 ? 23.216 45.746 87.429 1.00 23.42 173 LYS A N 1
ATOM 1387 C CA . LYS A 1 173 ? 21.978 46.464 87.170 1.00 25.16 173 LYS A CA 1
ATOM 1388 C C . LYS A 1 173 ? 22.299 47.941 87.134 1.00 25.54 173 LYS A C 1
ATOM 1389 O O . LYS A 1 173 ? 21.715 48.699 86.362 1.00 27.15 173 LYS A O 1
ATOM 1395 N N . GLU A 1 174 ? 23.245 48.336 87.978 1.00 27.57 174 GLU A N 1
ATOM 1396 C CA . GLU A 1 174 ? 23.664 49.726 88.083 1.00 27.90 174 GLU A CA 1
ATOM 1397 C C . GLU A 1 174 ? 24.297 50.211 86.774 1.00 27.03 174 GLU A C 1
ATOM 1398 O O . GLU A 1 174 ? 23.987 51.312 86.302 1.00 27.95 174 GLU A O 1
ATOM 1404 N N . GLU A 1 175 ? 25.176 49.394 86.200 1.00 25.65 175 GLU A N 1
ATOM 1405 C CA . GLU A 1 175 ? 25.803 49.748 84.928 1.00 25.11 175 GLU A CA 1
ATOM 1406 C C . GLU A 1 175 ? 24.738 49.810 83.827 1.00 25.31 175 GLU A C 1
ATOM 1407 O O . GLU A 1 175 ? 24.726 50.738 83.030 1.00 24.91 175 GLU A O 1
ATOM 1413 N N . LEU A 1 176 ? 23.821 48.842 83.791 1.00 25.77 176 LEU A N 1
ATOM 1414 C CA . LEU A 1 176 ? 22.759 48.851 82.805 1.00 26.14 176 LEU A CA 1
ATOM 1415 C C . LEU A 1 176 ? 21.895 50.094 82.955 1.00 27.05 176 LEU A C 1
ATOM 1416 O O . LEU A 1 176 ? 21.614 50.782 81.985 1.00 27.42 176 LEU A O 1
ATOM 1421 N N . GLN A 1 177 ? 21.481 50.381 84.187 1.00 28.52 177 GLN A N 1
ATOM 1422 C CA . GLN A 1 177 ? 20.613 51.516 84.435 1.00 29.90 177 GLN A CA 1
ATOM 1423 C C . GLN A 1 177 ? 21.269 52.789 83.927 1.00 30.37 177 GLN A C 1
ATOM 1424 O O . GLN A 1 177 ? 20.618 53.618 83.298 1.00 30.89 177 GLN A O 1
ATOM 1430 N N . GLU A 1 178 ? 22.559 52.932 84.194 1.00 30.93 178 GLU A N 1
ATOM 1431 C CA . GLU A 1 178 ? 23.294 54.113 83.756 1.00 31.37 178 GLU A CA 1
ATOM 1432 C C . GLU A 1 178 ? 23.305 54.234 82.236 1.00 31.49 178 GLU A C 1
ATOM 1433 O O . GLU A 1 178 ? 23.262 55.329 81.687 1.00 32.51 178 GLU A O 1
ATOM 1439 N N . HIS A 1 179 ? 23.345 53.110 81.545 1.00 31.24 179 HIS A N 1
ATOM 1440 C CA . HIS A 1 179 ? 23.461 53.144 80.093 1.00 30.98 179 HIS A CA 1
ATOM 1441 C C . HIS A 1 179 ? 22.149 53.109 79.317 1.00 30.29 179 HIS A C 1
ATOM 1442 O O . HIS A 1 179 ? 22.087 53.572 78.192 1.00 31.14 179 HIS A O 1
ATOM 1449 N N . LEU A 1 180 ? 21.102 52.569 79.914 1.00 29.41 180 LEU A N 1
ATOM 1450 C CA . LEU A 1 180 ? 19.805 52.498 79.262 1.00 29.04 180 LEU A CA 1
ATOM 1451 C C . LEU A 1 180 ? 18.971 53.725 79.597 1.00 29.45 180 LEU A C 1
ATOM 1452 O O . LEU A 1 180 ? 19.169 54.343 80.659 1.00 30.14 180 LEU A O 1
ATOM 1457 N N . TRP A 1 181 ? 18.047 54.069 78.702 1.00 29.38 181 TRP A N 1
ATOM 1458 C CA . TRP A 1 181 ? 17.165 55.198 78.908 1.00 29.38 181 TRP A CA 1
ATOM 1459 C C . TRP A 1 181 ? 16.280 54.906 80.111 1.00 30.08 181 TRP A C 1
ATOM 1460 O O . TRP A 1 181 ? 15.575 53.889 80.139 1.00 30.91 181 TRP A O 1
ATOM 1471 N N . VAL A 1 187 ? 11.168 50.407 89.708 0.00 37.24 187 VAL A N 1
ATOM 1472 C CA . VAL A 1 187 ? 10.719 50.448 88.322 0.00 37.09 187 VAL A CA 1
ATOM 1473 C C . VAL A 1 187 ? 11.690 49.616 87.485 0.00 36.59 187 VAL A C 1
ATOM 1474 O O . VAL A 1 187 ? 11.430 48.443 87.211 0.00 36.43 187 VAL A O 1
ATOM 1478 N N . PHE A 1 188 ? 12.819 50.348 87.098 1.00 33.50 188 PHE A N 1
ATOM 1479 C CA . PHE A 1 188 ? 13.926 49.645 86.422 1.00 33.47 188 PHE A CA 1
ATOM 1480 C C . PHE A 1 188 ? 14.357 48.313 87.086 1.00 33.09 188 PHE A C 1
ATOM 1481 O O . PHE A 1 188 ? 14.464 47.253 86.447 1.00 31.28 188 PHE A O 1
ATOM 1489 N N . SER A 1 189 ? 14.635 48.425 88.382 1.00 32.66 189 SER A N 1
ATOM 1490 C CA . SER A 1 189 ? 15.091 47.327 89.200 1.00 32.78 189 SER A CA 1
ATOM 1491 C C . SER A 1 189 ? 14.129 46.166 89.084 1.00 32.24 189 SER A C 1
ATOM 1492 O O . SER A 1 189 ? 14.551 45.040 88.864 1.00 33.59 189 SER A O 1
ATOM 1495 N N . ASP A 1 190 ? 12.838 46.443 89.192 1.00 31.38 190 ASP A N 1
ATOM 1496 C CA . ASP A 1 190 ? 11.849 45.379 89.102 1.00 31.10 190 ASP A CA 1
ATOM 1497 C C . ASP A 1 190 ? 11.804 44.762 87.701 1.00 30.11 190 ASP A C 1
ATOM 1498 O O . ASP A 1 190 ? 11.893 43.540 87.532 1.00 31.77 190 ASP A 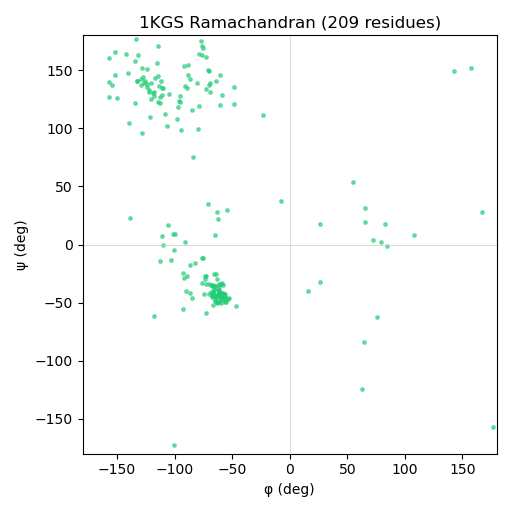O 1
ATOM 1503 N N . VAL A 1 191 ? 11.672 45.585 86.673 1.00 28.51 191 VAL A N 1
ATOM 1504 C CA . VAL A 1 191 ? 11.448 45.022 85.342 1.00 27.57 191 VAL A CA 1
ATOM 1505 C C . VAL A 1 191 ? 12.683 44.356 84.734 1.00 25.62 191 VAL A C 1
ATOM 1506 O O . VAL A 1 191 ? 12.533 43.433 83.933 1.00 26.38 191 VAL A O 1
ATOM 1510 N N . LEU A 1 192 ? 13.880 44.799 85.127 1.00 23.34 192 LEU A N 1
ATOM 1511 C CA . LEU A 1 192 ? 15.111 44.242 84.552 1.00 20.88 192 LEU A CA 1
ATOM 1512 C C . LEU A 1 192 ? 15.118 42.710 84.674 1.00 20.00 192 LEU A C 1
ATOM 1513 O O . LEU A 1 192 ? 15.437 42.018 83.722 1.00 18.22 192 LEU A O 1
ATOM 1518 N N . ARG A 1 193 ? 14.766 42.149 85.832 1.00 18.33 193 ARG A N 1
ATOM 1519 C CA . ARG A 1 193 ? 14.756 40.698 85.954 1.00 18.17 193 ARG A CA 1
ATOM 1520 C C . ARG A 1 193 ? 13.800 40.031 84.968 1.00 17.21 193 ARG A C 1
ATOM 1521 O O . ARG A 1 193 ? 14.083 38.939 84.516 1.00 17.33 193 ARG A O 1
ATOM 1529 N N . SER A 1 194 ? 12.671 40.676 84.660 1.00 19.20 194 SER A N 1
ATOM 1530 C CA . SER A 1 194 ? 11.722 40.131 83.695 1.00 19.28 194 SER A CA 1
ATOM 1531 C C . SER A 1 194 ? 12.319 40.197 82.291 1.00 17.97 194 SER A C 1
ATOM 1532 O O . SER A 1 194 ? 12.221 39.241 81.554 1.00 17.08 194 SER A O 1
ATOM 1535 N N . HIS A 1 195 ? 12.955 41.318 81.966 1.00 18.10 195 HIS A N 1
ATOM 1536 C CA . HIS A 1 195 ? 13.613 41.461 80.656 1.00 17.69 195 HIS A CA 1
ATOM 1537 C C . HIS A 1 195 ? 14.642 40.368 80.453 1.00 17.76 195 HIS A C 1
ATOM 1538 O O . HIS A 1 195 ? 14.713 39.736 79.392 1.00 16.86 195 HIS A O 1
ATOM 1545 N N . ILE A 1 196 ? 15.462 40.121 81.473 1.00 15.80 196 ILE A N 1
ATOM 1546 C CA . ILE A 1 196 ? 16.491 39.131 81.320 1.00 15.19 196 ILE A CA 1
ATOM 1547 C C . ILE A 1 196 ? 15.841 37.750 81.179 1.00 15.06 196 ILE A C 1
ATOM 1548 O O . ILE A 1 196 ? 16.294 36.899 80.412 1.00 15.30 196 ILE A O 1
ATOM 1553 N N . LYS A 1 197 ? 14.822 37.458 81.999 1.00 15.86 197 LYS A N 1
ATOM 1554 C CA . LYS A 1 197 ? 14.148 36.165 81.877 1.00 16.13 197 LYS A CA 1
ATOM 1555 C C . LYS A 1 197 ? 13.605 35.955 80.437 1.00 16.40 197 LYS A C 1
ATOM 1556 O O . LYS A 1 197 ? 13.772 34.886 79.833 1.00 16.14 197 LYS A O 1
ATOM 1562 N N . ASN A 1 198 ? 12.987 36.995 79.913 1.00 16.63 198 ASN A N 1
ATOM 1563 C CA . ASN A 1 198 ? 12.448 36.916 78.548 1.00 18.55 198 ASN A CA 1
ATOM 1564 C C . ASN A 1 198 ? 13.544 36.768 77.491 1.00 18.12 198 ASN A C 1
ATOM 1565 O O . ASN A 1 198 ? 13.385 36.022 76.525 1.00 17.91 198 ASN A O 1
ATOM 1570 N N . LEU A 1 199 ? 14.654 37.477 77.677 1.00 18.57 199 LEU A N 1
ATOM 1571 C CA . LEU A 1 199 ? 15.803 37.338 76.791 1.00 18.81 199 LEU A CA 1
ATOM 1572 C C . LEU A 1 199 ? 16.356 35.949 76.802 1.00 19.56 199 LEU A C 1
ATOM 1573 O O . LEU A 1 199 ? 16.695 35.362 75.775 1.00 17.81 199 LEU A O 1
ATOM 1578 N N . ARG A 1 200 ? 16.441 35.374 77.988 1.00 19.51 200 ARG A N 1
ATOM 1579 C CA . ARG A 1 200 ? 16.974 34.059 78.154 1.00 20.21 200 ARG A CA 1
ATOM 1580 C C . ARG A 1 200 ? 16.135 33.066 77.355 1.00 19.90 200 ARG A C 1
ATOM 1581 O O . ARG A 1 200 ? 16.673 32.159 76.695 1.00 19.83 200 ARG A O 1
ATOM 1589 N N . LYS A 1 201 ? 14.816 33.190 77.434 1.00 18.99 201 LYS A N 1
ATOM 1590 C CA . LYS A 1 201 ? 13.916 32.327 76.687 1.00 19.42 201 LYS A CA 1
ATOM 1591 C C . LYS A 1 201 ? 14.070 32.541 75.181 1.00 18.81 201 LYS A C 1
ATOM 1592 O O . LYS A 1 201 ? 14.230 31.594 74.405 1.00 19.92 201 LYS A O 1
ATOM 1598 N N . LYS A 1 202 ? 14.056 33.780 74.754 1.00 16.94 202 LYS A N 1
ATOM 1599 C CA . LYS A 1 202 ? 14.127 34.074 73.317 1.00 16.04 202 LYS A CA 1
ATOM 1600 C C . LYS A 1 202 ? 15.460 33.744 72.651 1.00 16.07 202 LYS A C 1
ATOM 1601 O O . LYS A 1 202 ? 15.484 33.347 71.490 1.00 16.77 202 LYS A O 1
ATOM 1607 N N . VAL A 1 203 ? 16.560 33.918 73.379 1.00 14.09 203 VAL A N 1
ATOM 1608 C CA . VAL A 1 203 ? 17.878 33.635 72.858 1.00 14.10 203 VAL A CA 1
ATOM 1609 C C . VAL A 1 203 ? 18.287 32.160 72.985 1.00 14.36 203 VAL A C 1
ATOM 1610 O O . VAL A 1 203 ? 18.862 31.577 72.043 1.00 14.53 203 VAL A O 1
ATOM 1614 N N . ASP A 1 204 ? 18.056 31.567 74.162 1.00 15.13 204 ASP A N 1
ATOM 1615 C CA . ASP A 1 204 ? 18.603 30.254 74.463 1.00 15.62 204 ASP A CA 1
ATOM 1616 C C . ASP A 1 204 ? 17.677 29.050 74.387 1.00 16.96 204 ASP A C 1
ATOM 1617 O O . ASP A 1 204 ? 18.175 27.920 74.391 1.00 18.13 204 ASP A O 1
ATOM 1622 N N . LYS A 1 205 ? 16.369 29.257 74.310 1.00 19.58 205 LYS A N 1
ATOM 1623 C CA . LYS A 1 205 ? 15.478 28.095 74.237 1.00 21.87 205 LYS A CA 1
ATOM 1624 C C . LYS A 1 205 ? 15.776 27.222 73.027 1.00 22.60 205 LYS A C 1
ATOM 1625 O O . LYS A 1 205 ? 15.829 27.721 71.918 1.00 23.04 205 LYS A O 1
ATOM 1631 N N . GLY A 1 206 ? 15.960 25.913 73.238 1.00 24.06 206 GLY A N 1
ATOM 1632 C CA . GLY A 1 206 ? 16.244 24.985 72.156 1.00 24.68 206 GLY A CA 1
ATOM 1633 C C . GLY A 1 206 ? 17.715 24.923 71.787 1.00 25.42 206 GLY A C 1
ATOM 1634 O O . GLY A 1 206 ? 18.111 24.184 70.864 1.00 27.09 206 GLY A O 1
ATOM 1635 N N . PHE A 1 207 ? 18.543 25.729 72.459 1.00 23.71 207 PHE A N 1
ATOM 1636 C CA . PHE A 1 207 ? 19.967 25.707 72.184 1.00 23.57 207 PHE A CA 1
ATOM 1637 C C . PHE A 1 207 ? 20.729 25.107 73.363 1.00 24.55 207 PHE A C 1
ATOM 1638 O O . PHE A 1 207 ? 20.466 25.439 74.511 1.00 24.98 207 PHE A O 1
ATOM 1646 N N . LYS A 1 208 ? 21.668 24.224 73.057 1.00 25.23 208 LYS A N 1
ATOM 1647 C CA . LYS A 1 208 ? 22.513 23.589 74.062 1.00 25.43 208 LYS A CA 1
ATOM 1648 C C . LYS A 1 208 ? 23.389 24.610 74.793 1.00 24.67 208 LYS A C 1
ATOM 1649 O O . LYS A 1 208 ? 23.448 24.632 76.034 1.00 26.18 208 LYS A O 1
ATOM 1655 N N . LYS A 1 209 ? 24.054 25.452 74.006 1.00 23.17 209 LYS A N 1
ATOM 1656 C CA . LYS A 1 209 ? 24.941 26.475 74.533 1.00 21.47 209 LYS A CA 1
ATOM 1657 C C . LYS A 1 209 ? 24.115 27.647 75.019 1.00 20.22 209 LYS A C 1
ATOM 1658 O O . LYS A 1 209 ? 23.377 28.257 74.249 1.00 20.02 209 LYS A O 1
ATOM 1664 N N . LYS A 1 210 ? 24.215 27.944 76.301 1.00 19.09 210 LYS A N 1
ATOM 1665 C CA . LYS A 1 210 ? 23.397 28.991 76.889 1.00 17.80 210 LYS A CA 1
ATOM 1666 C C . LYS A 1 210 ? 24.202 30.274 76.952 1.00 16.14 210 LYS A C 1
ATOM 1667 O O . LYS A 1 210 ? 25.230 30.363 77.624 1.00 15.73 210 LYS A O 1
ATOM 1673 N N . ILE A 1 211 ? 23.727 31.313 76.255 1.00 14.65 211 ILE A N 1
ATOM 1674 C CA . ILE A 1 211 ? 24.431 32.589 76.189 1.00 13.74 211 ILE A CA 1
ATOM 1675 C C . ILE A 1 211 ? 24.082 33.514 77.338 1.00 12.98 211 ILE A C 1
ATOM 1676 O O . ILE A 1 211 ? 24.951 34.205 77.880 1.00 12.84 211 ILE A O 1
ATOM 1681 N N . ILE A 1 212 ? 22.807 33.572 77.694 1.00 12.16 212 ILE A N 1
ATOM 1682 C CA . ILE A 1 212 ? 22.370 34.514 78.715 1.00 13.03 212 ILE A CA 1
ATOM 1683 C C . ILE A 1 212 ? 22.537 33.961 80.117 1.00 12.52 212 ILE A C 1
ATOM 1684 O O . ILE A 1 212 ? 21.846 33.020 80.495 1.00 13.03 212 ILE A O 1
ATOM 1689 N N . HIS A 1 213 ? 23.396 34.591 80.899 1.00 10.91 213 HIS A N 1
ATOM 1690 C CA . HIS A 1 213 ? 23.643 34.120 82.273 1.00 11.08 213 HIS A CA 1
ATOM 1691 C C . HIS A 1 213 ? 23.395 35.185 83.304 1.00 10.71 213 HIS A C 1
ATOM 1692 O O . HIS A 1 213 ? 23.566 36.397 83.065 1.00 11.18 213 HIS A O 1
ATOM 1699 N N . THR A 1 214 ? 23.017 34.728 84.496 1.00 11.68 214 THR A N 1
ATOM 1700 C CA . THR A 1 214 ? 22.752 35.590 85.618 1.00 11.00 214 THR A CA 1
ATOM 1701 C C . THR A 1 214 ? 23.658 35.194 86.775 1.00 12.18 214 THR A C 1
ATOM 1702 O O . THR A 1 214 ? 23.831 34.007 87.028 1.00 14.96 214 THR A O 1
ATOM 1706 N N . VAL A 1 215 ? 24.269 36.191 87.380 1.00 11.52 215 VAL A N 1
ATOM 1707 C CA . VAL A 1 215 ? 25.107 36.025 88.559 1.00 11.67 215 VAL A CA 1
ATOM 1708 C C . VAL A 1 215 ? 24.262 36.592 89.703 1.00 11.63 215 VAL A C 1
ATOM 1709 O O . VAL A 1 215 ? 24.139 37.794 89.852 1.00 11.02 215 VAL A O 1
ATOM 1713 N N . ARG A 1 216 ? 23.663 35.676 90.466 1.00 12.50 216 ARG A N 1
ATOM 1714 C CA . ARG A 1 216 ? 22.675 36.023 91.483 1.00 13.15 216 ARG A CA 1
ATOM 1715 C C . ARG A 1 216 ? 23.102 37.145 92.401 1.00 13.18 216 ARG A C 1
ATOM 1716 O O . ARG A 1 216 ? 24.103 37.049 93.105 1.00 13.29 216 ARG A O 1
ATOM 1724 N N . GLY A 1 217 ? 22.320 38.211 92.406 1.00 12.59 217 GLY A N 1
ATOM 1725 C CA . GLY A 1 217 ? 22.557 39.347 93.250 1.00 13.91 217 GLY A CA 1
ATOM 1726 C C . GLY A 1 217 ? 23.633 40.304 92.747 1.00 14.21 217 GLY A C 1
ATOM 1727 O O . GLY A 1 217 ? 23.939 41.323 93.397 1.00 15.41 217 GLY A O 1
ATOM 1728 N N . ILE A 1 218 ? 24.195 40.004 91.576 1.00 12.66 218 ILE A N 1
ATOM 1729 C CA . ILE A 1 218 ? 25.278 40.836 91.032 1.00 13.05 218 ILE A CA 1
ATOM 1730 C C . ILE A 1 218 ? 24.879 41.476 89.708 1.00 12.25 218 ILE A C 1
ATOM 1731 O O . ILE A 1 218 ? 24.882 42.671 89.584 1.00 14.24 218 ILE A O 1
ATOM 1736 N N . GLY A 1 219 ? 24.603 40.646 88.728 1.00 10.84 219 GLY A N 1
ATOM 1737 C CA . GLY A 1 219 ? 24.356 41.163 87.404 1.00 10.98 219 GLY A CA 1
ATOM 1738 C C . GLY A 1 219 ? 24.148 40.081 86.396 1.00 9.46 219 GLY A C 1
ATOM 1739 O O . GLY A 1 219 ? 23.793 38.939 86.708 1.00 9.68 219 GLY A O 1
ATOM 1740 N N . TYR A 1 220 ? 24.393 40.430 85.137 1.00 10.36 220 TYR A N 1
ATOM 1741 C CA . TYR A 1 220 ? 24.107 39.582 84.005 1.00 10.21 220 TYR A CA 1
ATOM 1742 C C . TYR A 1 220 ? 25.280 39.557 83.036 1.00 10.07 220 TYR A C 1
ATOM 1743 O O . TYR A 1 220 ? 26.103 40.480 83.024 1.00 11.11 220 TYR A O 1
ATOM 1752 N N . VAL A 1 221 ? 25.353 38.521 82.233 1.00 10.62 221 VAL A N 1
ATOM 1753 C CA . VAL A 1 221 ? 26.456 38.373 81.316 1.00 10.79 221 VAL A CA 1
ATOM 1754 C C . VAL A 1 221 ? 26.058 37.547 80.127 1.00 11.91 221 VAL A C 1
ATOM 1755 O O . VAL A 1 221 ? 25.419 36.507 80.289 1.00 12.38 221 VAL A O 1
ATOM 1759 N N . ALA A 1 222 ? 26.467 37.965 78.925 1.00 11.23 222 ALA A N 1
ATOM 1760 C CA . ALA A 1 222 ? 26.311 37.156 77.723 1.00 11.72 222 ALA A CA 1
ATOM 1761 C C . ALA A 1 222 ? 27.635 36.429 77.553 1.00 11.71 222 ALA A C 1
ATOM 1762 O O . ALA A 1 222 ? 28.697 37.033 77.469 1.00 12.83 222 ALA A O 1
ATOM 1764 N N . ARG A 1 223 ? 27.567 35.118 77.516 1.00 12.66 223 ARG A N 1
ATOM 1765 C CA . ARG A 1 223 ? 28.768 34.273 77.462 1.00 13.67 223 ARG A CA 1
ATOM 1766 C C . ARG A 1 223 ? 28.970 33.523 76.148 1.00 14.71 223 ARG A C 1
ATOM 1767 O O . ARG A 1 223 ? 28.019 32.971 75.623 1.00 14.95 223 ARG A O 1
ATOM 1775 N N . ASP A 1 224 ? 30.222 33.440 75.703 1.00 16.79 224 ASP A N 1
ATOM 1776 C CA . ASP A 1 224 ? 30.524 32.477 74.641 1.00 18.76 224 ASP A CA 1
ATOM 1777 C C . ASP A 1 224 ? 31.837 31.768 74.888 1.00 20.92 224 ASP A C 1
ATOM 1778 O O . ASP A 1 224 ? 32.454 31.237 73.979 1.00 21.75 224 ASP A O 1
ATOM 1783 N N . GLU A 1 225 ? 32.233 31.757 76.153 1.00 22.57 225 GLU A N 1
ATOM 1784 C CA . GLU A 1 225 ? 33.386 30.993 76.615 1.00 24.70 225 GLU A CA 1
ATOM 1785 C C . GLU A 1 225 ? 32.950 30.431 77.959 1.00 25.42 225 GLU A C 1
ATOM 1786 O O . GLU A 1 225 ? 32.123 31.040 78.660 1.00 21.97 225 GLU A O 1
#

Solvent-accessible surface area: 12499 Å² total

Organism: Thermotoga maritima (strain ATCC 43589 / DSM 3109 / JCM 10099 / NBRC 100826 / MSB8) (NCBI:txid243274)

InterPro domains:
  IPR001789 Signal transduction response regulator, receiver domain [PF00072] (5-115)
  IPR001789 Signal transduction response regulator, receiver domain [PS50110] (4-118)
  IPR001789 Signal transduction response regulator, receiver domain [SM00448] (3-114)
  IPR001867 OmpR/PhoB-type DNA-binding domain [PF00486] (148-221)
  IPR001867 OmpR/PhoB-type DNA-binding domain [PS51755] (126-224)
  IPR001867 OmpR/PhoB-type DNA-binding domain [SM00862] (147-222)
  IPR001867 OmpR/PhoB-type DNA-binding domain [cd00383] (134-221)
  IPR011006 CheY-like superfamily [SSF52172] (3-179)
  IPR036388 Winged helix-like DNA-binding domain superfamily [G3DSA:1.10.10.10] (123-225)
  IPR039420 Transcriptional regulatory p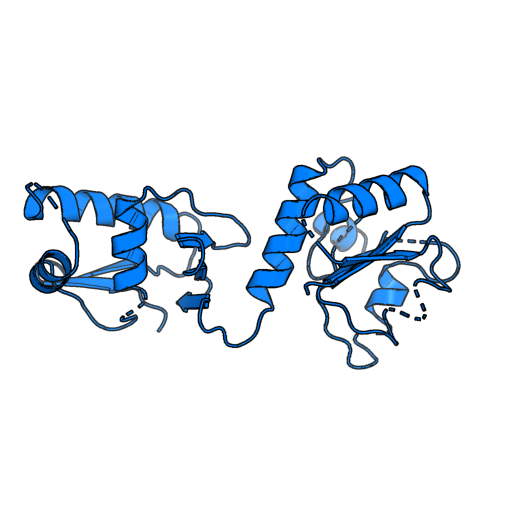rotein WalR-like [PTHR48111] (4-220)